Protein 2F5T (pdb70)

Radius of gyration: 17.33 Å; Cα contacts (8 Å, |Δi|>4): 573; chains: 1; bounding box: 34×40×54 Å

B-factor: mean 16.22, std 6.47, range [3.81, 46.61]

Foldseek 3Di:
DKDKFQALVVLVVVLLVQLVPADFEKEKEAEPVCCVVCVVSVLVSQQNQHEYEYEYQDDDPCVVVALSHWYWYKHFPHAQKIWMQGLLQKIKIFHNCNPPSRTTMIMMDRDNVVSVVVLVVVLVRVLRIGTDDTDHNDQQWRGFQAQLVVQVVCVVPVVPWKKKKWFWWAQLVVRDIDIFTATFDAWDPPSVVGWIWTFGQGPVGTFTEGEPPDDPTRTYGRIMIMHIPPSVD

Solvent-accessible surface area: 10791 Å² total; per-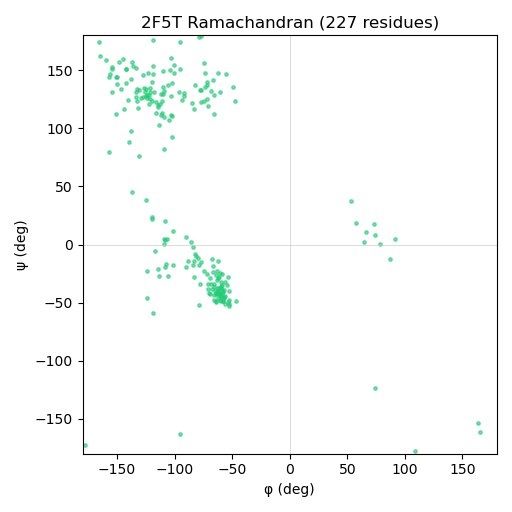residue (Å²): 86,57,64,170,11,171,41,19,111,84,0,6,80,37,0,75,96,1,2,169,56,0,132,30,0,0,0,0,3,3,0,29,90,17,4,118,52,0,35,86,15,0,6,116,2,1,104,90,10,1,0,0,0,0,0,2,15,127,48,25,99,19,84,63,1,172,58,69,0,0,0,4,0,5,66,24,179,61,26,38,52,1,2,1,0,3,10,10,144,28,0,0,9,0,71,68,1,37,141,53,52,152,25,1,46,4,42,22,3,71,91,87,126,36,5,105,66,17,11,42,70,0,18,78,3,15,69,120,20,76,62,72,73,51,36,46,31,50,44,99,38,0,51,1,0,0,0,2,2,0,0,18,3,0,99,65,49,41,189,116,97,79,0,80,2,69,2,40,3,81,26,49,172,53,46,170,133,58,106,15,88,21,89,0,56,12,76,38,29,44,67,216,129,32,36,15,2,0,38,0,77,18,175,123,34,90,22,94,0,0,6,28,82,22,126,129,16,69,18,27,0,27,81,3,63,0,2,6,17,58,24,135,140

Nearest PDB structures (foldseek):
  2f5t-assembly1_X-2  TM=1.004E+00  e=1.463E-57  Thermococcus litoralis
  3qph-assembly1_A-2  TM=9.696E-01  e=7.874E-47  Pyrococcus furiosus
  5bpi-assembly1_C  TM=7.866E-01  e=7.061E-08  Pyrococcus furiosus
  5bpd-assembly1_C  TM=7.865E-01  e=8.039E-08  Pyrococcus furiosus
  5bqt-assembly1_B  TM=7.995E-01  e=8.573E-06  Pyrococcus furiosus

Sequence (233 aa):
AIWRSRSFDEAIEMFRESLYSAKNEVVIVVTPSEFFETIREDLIKTLERGVTVSLYIDKIPDLSEFKGKGNFFVRQFYKLNHLIGMTDGKEVVTIQNATFDSIGPPSSFKSTYPEIIFSQYSLIIEIFKESSTLEKEIIGNPKDIRFFAMFHAVDFVKNHLKNRNIYAEITGKNLESGRLETLTGRVVGYTLSLREAVNNIHLETENGVVKVGGMFAVIEDYEESTEIKFIMGGSRS

Secondary structure (DSSP, 8-state):
-EEEES-HHHHHHHHHHHHHT-SSEEEEEE-GGGHHHHHHHHHHHHHTT-EEEEEESS----GGGTTSSEEEEEE-S---SEEEEETTTEEEEETTTTT-SSS--EEEE--HHHHHHHHHHHHHHHHT-EEEEEEES-TT-EEES-HHHHHHHHHHHTTTS-EEEEEEEEETTT--EEEEEEEEEEEEEEGGGTEEEEEEEETTEEEEEE-TT--SSSEEEEEEEEEETTTT-

Structure (mmCIF, N/CA/C/O backbone):
data_2F5T
#
_entry.id   2F5T
#
_cell.length_a   56.857
_cell.length_b   56.857
_cell.length_c   132.482
_cell.angle_alpha   90.00
_cell.angle_beta   90.00
_cell.angle_gamma   120.00
#
_symmetry.space_group_name_H-M   'P 32 2 1'
#
loop_
_entity.id
_entity.type
_entity.pdbx_description
1 polymer 'archaeal transcriptional regulator TrmB'
2 branched alpha-D-glucopyranose-(1-4)-alpha-D-glucopyranose
3 non-polymer IMIDAZOLE
4 water water
#
loop_
_atom_site.group_PDB
_atom_site.id
_atom_site.type_symbol
_atom_site.label_atom_id
_atom_site.label_alt_id
_atom_site.label_comp_id
_atom_site.label_asym_id
_atom_site.label_entity_id
_atom_site.label_seq_id
_atom_site.pdbx_PDB_ins_code
_atom_site.Cartn_x
_atom_site.Cartn_y
_atom_site.Cartn_z
_atom_site.occupancy
_atom_site.B_iso_or_equiv
_atom_site.auth_seq_id
_atom_site.auth_comp_id
_atom_site.auth_asym_id
_atom_site.auth_atom_id
_atom_site.pdbx_PDB_model_num
ATOM 1 N N . ALA A 1 1 ? 21.737 47.689 42.643 1.00 29.13 110 ALA X N 1
ATOM 2 C CA . ALA A 1 1 ? 21.757 48.045 44.102 1.00 27.93 110 ALA X CA 1
ATOM 3 C C . ALA A 1 1 ? 22.683 47.157 44.929 1.00 26.89 110 ALA X C 1
ATOM 4 O O . ALA A 1 1 ? 23.010 46.037 44.478 1.00 24.36 110 ALA X O 1
ATOM 6 N N . ILE A 1 2 ? 23.103 47.678 46.100 1.00 26.40 111 ILE X N 1
ATOM 7 C CA . ILE A 1 2 ? 23.649 46.884 47.242 1.00 25.59 111 ILE X CA 1
ATOM 8 C C . ILE A 1 2 ? 22.808 47.056 48.515 1.00 24.39 111 ILE X C 1
ATOM 9 O O . ILE A 1 2 ? 22.599 48.197 48.995 1.00 25.65 111 ILE X O 1
ATOM 14 N N . TRP A 1 3 ? 22.332 45.934 49.047 1.00 21.06 112 TRP X N 1
ATOM 15 C CA . TRP A 1 3 ? 21.611 45.867 50.323 1.00 20.76 112 TRP X CA 1
ATOM 16 C C . TRP A 1 3 ? 22.567 45.248 51.348 1.00 20.77 112 TRP X C 1
ATOM 17 O O . TRP A 1 3 ? 23.269 44.287 51.045 1.00 20.05 112 TRP X O 1
ATOM 28 N N . ARG A 1 4 ? 22.606 45.793 52.548 1.00 21.07 113 ARG X N 1
ATOM 29 C CA . ARG A 1 4 ? 23.535 45.366 53.568 1.00 21.94 113 ARG X CA 1
ATOM 30 C C . ARG A 1 4 ? 22.797 45.050 54.842 1.00 21.83 113 ARG X C 1
ATOM 31 O O . ARG A 1 4 ? 21.811 45.736 55.179 1.00 22.23 113 ARG X O 1
ATOM 39 N N . SER A 1 5 ? 23.285 44.066 55.586 1.00 21.87 114 SER X N 1
ATOM 40 C CA . SER A 1 5 ? 22.765 43.792 56.925 1.00 22.72 114 SER X CA 1
ATOM 41 C C . SER A 1 5 ? 23.848 43.310 57.909 1.00 22.75 114 SER X C 1
ATOM 42 O O . SER A 1 5 ? 24.926 42.864 57.464 1.00 21.98 114 SER X O 1
ATOM 45 N N . ARG A 1 6 ? 23.575 43.433 59.217 1.00 23.56 115 ARG X N 1
ATOM 46 C CA . ARG A 1 6 ? 24.354 42.779 60.288 1.00 23.94 115 ARG X CA 1
ATOM 47 C C . ARG A 1 6 ? 23.486 41.831 61.121 1.00 23.87 115 ARG X C 1
ATOM 48 O O . ARG A 1 6 ? 23.804 41.564 62.292 1.00 25.56 115 ARG X O 1
ATOM 56 N N . SER A 1 7 ? 22.386 41.342 60.549 1.00 22.72 116 SER X N 1
ATOM 57 C CA . SER A 1 7 ? 21.528 40.360 61.210 1.00 22.89 116 SER X CA 1
ATOM 58 C C . SER A 1 7 ? 21.553 39.106 60.417 1.00 22.28 116 SER X C 1
ATOM 59 O O . SER A 1 7 ? 21.200 39.149 59.232 1.00 21.69 116 SER X O 1
ATOM 62 N N . PHE A 1 8 ? 21.939 37.990 61.026 1.00 22.12 117 PHE X N 1
ATOM 63 C CA . PHE A 1 8 ? 21.948 36.684 60.350 1.00 21.21 117 PHE X CA 1
ATOM 64 C C . PHE A 1 8 ? 20.535 36.360 59.871 1.00 21.37 117 PHE X C 1
ATOM 65 O O . PHE A 1 8 ? 20.350 35.901 58.749 1.00 20.16 117 PHE X O 1
ATOM 73 N N . ASP A 1 9 ? 19.545 36.659 60.720 1.00 21.92 118 ASP X N 1
ATOM 74 C CA . ASP A 1 9 ? 18.137 36.403 60.382 1.00 22.64 118 ASP X CA 1
ATOM 75 C C . ASP A 1 9 ? 17.725 37.159 59.117 1.00 21.21 118 ASP X C 1
ATOM 76 O O . ASP A 1 9 ? 17.153 36.573 58.175 1.00 21.75 118 ASP X O 1
ATOM 81 N N . GLU A 1 10 ? 18.049 38.438 59.076 1.00 19.91 119 GLU X N 1
ATOM 82 C CA . GLU A 1 10 ? 17.713 39.260 57.925 1.00 20.39 119 GLU X CA 1
ATOM 83 C C . GLU A 1 10 ? 18.422 38.736 56.686 1.00 19.28 119 GLU X C 1
ATOM 84 O O . GLU A 1 10 ? 17.829 38.651 55.598 1.00 20.04 119 GLU X O 1
ATOM 90 N N . ALA A 1 11 ? 19.707 38.433 56.833 1.00 18.18 120 ALA X N 1
ATOM 91 C CA . ALA A 1 11 ? 20.442 37.881 55.704 1.00 17.09 120 ALA X CA 1
ATOM 92 C C . ALA A 1 11 ? 19.869 36.571 55.173 1.00 16.57 120 ALA X C 1
ATOM 93 O O . ALA A 1 11 ? 19.811 36.375 53.970 1.00 16.36 120 ALA X O 1
ATOM 95 N N . ILE A 1 12 ? 19.501 35.648 56.062 1.00 17.22 121 ILE X N 1
ATOM 96 C CA . ILE A 1 12 ? 18.940 34.408 55.612 1.00 17.33 121 ILE X CA 1
ATOM 97 C C . ILE A 1 12 ? 17.603 34.677 54.881 1.00 17.23 121 ILE X C 1
ATOM 98 O O . ILE A 1 12 ? 17.303 34.045 53.862 1.00 18.08 121 ILE X O 1
ATOM 103 N N . GLU A 1 13 ? 16.816 35.639 55.374 1.00 17.19 122 GLU X N 1
ATOM 104 C CA . GLU A 1 13 ? 15.590 35.995 54.655 1.00 18.71 122 GLU X CA 1
ATOM 105 C C . GLU A 1 13 ? 15.897 36.541 53.260 1.00 18.04 122 GLU X C 1
ATOM 106 O O . GLU A 1 13 ? 15.174 36.235 52.299 1.00 18.47 122 GLU X O 1
ATOM 112 N N . MET A 1 14 ? 16.943 37.347 53.137 1.00 17.05 123 MET X N 1
ATOM 113 C CA . MET A 1 14 ? 17.319 37.822 51.785 1.00 18.37 123 MET X CA 1
ATOM 114 C C . MET A 1 14 ? 17.780 36.694 50.877 1.00 17.08 123 MET X C 1
ATOM 115 O O . MET A 1 14 ? 17.474 36.659 49.696 1.00 16.83 123 MET X O 1
ATOM 120 N N . PHE A 1 15 ? 18.537 35.778 51.454 1.00 15.99 124 PHE X N 1
ATOM 121 C CA . PHE A 1 15 ? 18.973 34.594 50.725 1.00 15.26 124 PHE X CA 1
ATOM 122 C C . PHE A 1 15 ? 17.754 33.822 50.214 1.00 15.14 124 PHE X C 1
ATOM 123 O O . PHE A 1 15 ? 17.673 33.463 49.032 1.00 15.83 124 PHE X O 1
ATOM 131 N N . ARG A 1 16 ? 16.786 33.581 51.099 1.00 15.65 125 ARG X N 1
ATOM 132 C CA . ARG A 1 16 ? 15.562 32.871 50.698 1.00 16.32 125 ARG X CA 1
ATOM 133 C C . ARG A 1 16 ? 14.774 33.606 49.612 1.00 17.33 125 ARG X C 1
ATOM 134 O O . ARG A 1 16 ? 14.296 32.982 48.635 1.00 17.57 125 ARG X O 1
ATOM 142 N N . GLU A 1 17 ? 14.691 34.928 49.766 1.00 17.68 126 GLU X N 1
ATOM 143 C CA . GLU A 1 17 ? 13.950 35.760 48.791 1.00 18.88 126 GLU X CA 1
ATOM 144 C C . GLU A 1 17 ? 14.636 35.721 47.433 1.00 18.06 126 GLU X C 1
ATOM 145 O O . GLU A 1 17 ? 13.966 35.640 46.395 1.00 18.14 126 GLU X O 1
ATOM 151 N N . SER A 1 18 ? 15.966 35.680 47.444 1.00 17.50 127 SER X N 1
ATOM 152 C CA . SER A 1 18 ? 16.712 35.559 46.189 1.00 17.88 127 SER X CA 1
ATOM 153 C C . SER A 1 18 ? 16.451 34.203 45.493 1.00 17.52 127 SER X C 1
ATOM 154 O O . SER A 1 18 ? 16.138 34.164 44.287 1.00 18.08 127 SER X O 1
ATOM 157 N N . LEU A 1 19 ? 16.539 33.098 46.244 1.00 16.12 128 LEU X N 1
ATOM 158 C CA . LEU A 1 19 ? 16.288 31.773 45.693 1.00 16.56 128 LEU X CA 1
ATOM 159 C C . LEU A 1 19 ? 14.862 31.702 45.123 1.00 16.80 128 LEU X C 1
ATOM 160 O O . LEU A 1 19 ? 14.634 31.103 44.070 1.00 17.66 128 LEU X O 1
ATOM 165 N N . TYR A 1 20 ? 13.904 32.319 45.814 1.00 17.52 129 TYR X N 1
ATOM 166 C CA . TYR A 1 20 ? 12.517 32.269 45.397 1.00 17.01 129 TYR X CA 1
ATOM 167 C C . TYR A 1 20 ? 12.279 32.897 44.004 1.00 17.69 129 TYR X C 1
ATOM 168 O O . TYR A 1 20 ? 11.366 32.474 43.274 1.00 19.19 129 TYR X O 1
ATOM 177 N N . SER A 1 21 ? 13.115 33.860 43.635 1.00 17.23 130 SER X N 1
ATOM 178 C CA . SER A 1 21 ? 13.016 34.515 42.352 1.00 17.36 130 SER X CA 1
ATOM 179 C C . SER A 1 21 ? 13.661 33.714 41.197 1.00 16.02 130 SER X C 1
ATOM 180 O O . SER A 1 21 ? 13.566 34.129 40.030 1.00 17.12 130 SER X O 1
ATOM 183 N N . ALA A 1 22 ? 14.404 32.638 41.515 1.00 13.93 131 ALA X N 1
ATOM 184 C CA . ALA A 1 22 ? 15.194 31.954 40.486 1.00 13.27 131 ALA X CA 1
ATOM 185 C C . ALA A 1 22 ? 14.299 31.279 39.450 1.00 12.94 131 ALA X C 1
ATOM 186 O O . ALA A 1 22 ? 13.259 30.678 39.793 1.00 13.97 131 ALA X O 1
ATOM 188 N N . LYS A 1 23 ? 14.735 31.349 38.200 1.00 13.15 132 LYS X N 1
ATOM 189 C CA . LYS A 1 23 ? 14.048 30.678 37.073 1.00 14.22 132 LYS X CA 1
ATOM 190 C C . LYS A 1 23 ? 14.870 29.556 36.454 1.00 13.90 132 LYS X C 1
ATOM 191 O O . LYS A 1 23 ? 14.284 28.650 35.868 1.00 13.98 132 LYS X O 1
ATOM 197 N N . ASN A 1 24 ? 16.209 29.633 36.545 1.00 11.84 133 ASN X N 1
ATOM 198 C CA . ASN A 1 24 ? 17.080 28.652 35.863 1.00 11.45 133 ASN X CA 1
ATOM 199 C C . ASN A 1 24 ? 17.944 27.876 36.836 1.00 10.81 133 ASN X C 1
ATOM 200 O O . ASN A 1 24 ? 17.811 26.653 36.917 1.00 11.16 133 ASN X O 1
ATOM 205 N N . GLU A 1 25 ? 18.783 28.585 37.609 1.00 9.64 134 GLU X N 1
ATOM 206 C CA . GLU A 1 25 ? 19.687 27.857 38.489 1.00 8.90 134 GLU X CA 1
ATOM 207 C C . GLU A 1 25 ? 20.082 28.755 39.648 1.00 9.45 134 GLU X C 1
ATOM 208 O O . GLU A 1 25 ? 20.212 29.964 39.486 1.00 10.49 134 GLU X O 1
ATOM 214 N N . VAL A 1 26 ? 20.288 28.129 40.787 1.00 8.99 135 VAL X N 1
ATOM 215 C CA A VAL A 1 26 ? 20.902 28.805 41.921 0.50 9.12 135 VAL X CA 1
ATOM 216 C CA B VAL A 1 26 ? 20.889 28.792 41.930 0.50 9.18 135 VAL X CA 1
ATOM 217 C C . VAL A 1 26 ? 22.162 28.034 42.275 1.00 9.26 135 VAL X C 1
ATOM 218 O O . VAL A 1 26 ? 22.130 26.802 42.345 1.00 10.46 135 VAL X O 1
ATOM 225 N N . ILE A 1 27 ? 23.245 28.774 42.501 1.00 8.57 136 ILE X N 1
ATOM 226 C CA . ILE A 1 27 ? 24.479 28.170 43.012 1.00 9.03 136 ILE X CA 1
ATOM 227 C C . ILE A 1 27 ? 24.510 28.553 44.472 1.00 10.15 136 ILE X C 1
ATOM 228 O O . ILE A 1 27 ? 24.362 29.747 44.816 1.00 9.92 136 ILE X O 1
ATOM 233 N N . VAL A 1 28 ? 24.688 27.553 45.338 1.00 10.34 137 VAL X N 1
ATOM 234 C CA . VAL A 1 28 ? 24.723 27.816 46.788 1.00 10.49 137 VAL X CA 1
ATOM 235 C C . VAL A 1 28 ? 26.043 27.235 47.287 1.00 10.23 137 VAL X C 1
ATOM 236 O O . VAL A 1 28 ? 26.313 26.055 47.040 1.00 11.20 137 VAL X O 1
ATOM 240 N N . VAL A 1 29 ? 26.817 28.051 47.994 1.00 10.64 138 VAL X N 1
ATOM 241 C CA . VAL A 1 29 ? 28.021 27.552 48.678 1.00 10.53 138 VAL X CA 1
ATOM 242 C C . VAL A 1 29 ? 27.720 27.735 50.160 1.00 11.54 138 VAL X C 1
ATOM 243 O O . VAL A 1 29 ? 27.449 28.868 50.606 1.00 11.16 138 VAL X O 1
ATOM 247 N N . THR A 1 30 ? 27.725 26.642 50.923 1.00 12.89 139 THR X N 1
ATOM 248 C CA . THR A 1 30 ? 27.359 26.766 52.332 1.00 13.78 139 THR X CA 1
ATOM 249 C C . THR A 1 30 ? 28.267 25.941 53.235 1.00 12.96 139 THR X C 1
ATOM 250 O O . THR A 1 30 ? 28.673 24.824 52.873 1.00 15.31 139 THR X O 1
ATOM 254 N N . PRO A 1 31 ? 28.598 26.475 54.414 1.00 12.77 140 PRO X N 1
ATOM 255 C CA . PRO A 1 31 ? 29.146 25.560 55.436 1.00 12.56 140 PRO X CA 1
ATOM 256 C C . PRO A 1 31 ? 28.091 24.542 55.771 1.00 12.42 140 PRO X C 1
ATOM 257 O O . PRO A 1 31 ? 26.905 24.870 55.829 1.00 13.28 140 PRO X O 1
ATOM 261 N N . SER A 1 32 ? 28.519 23.341 56.102 1.00 12.66 141 SER X N 1
ATOM 262 C CA . SER A 1 32 ? 27.554 22.299 56.436 1.00 12.54 141 SER X CA 1
ATOM 263 C C . SER A 1 32 ? 26.725 22.619 57.683 1.00 12.42 141 SER X C 1
ATOM 264 O O . SER A 1 32 ? 25.591 22.108 57.820 1.00 13.80 141 SER X O 1
ATOM 267 N N . GLU A 1 33 ? 27.247 23.495 58.548 1.00 12.80 142 GLU X N 1
ATOM 268 C CA . GLU A 1 33 ? 26.532 23.987 59.731 1.00 12.79 142 GLU X CA 1
ATOM 269 C C . GLU A 1 33 ? 25.175 24.554 59.385 1.00 13.85 142 GLU X C 1
ATOM 270 O O . GLU A 1 33 ? 24.297 24.616 60.239 1.00 15.91 142 GLU X O 1
ATOM 276 N N . PHE A 1 34 ? 25.059 25.046 58.165 1.00 13.87 143 PHE X N 1
ATOM 277 C CA . PHE A 1 34 ? 23.839 25.766 57.786 1.00 14.70 143 PHE X CA 1
ATOM 278 C C . PHE A 1 34 ? 22.948 25.045 56.819 1.00 14.06 143 PHE X C 1
ATOM 279 O O . PHE A 1 34 ? 21.898 25.606 56.412 1.00 14.62 143 PHE X O 1
ATOM 287 N N . PHE A 1 35 ? 23.307 23.803 56.486 1.00 13.73 144 PHE X N 1
ATOM 288 C CA . PHE A 1 35 ? 22.467 23.061 55.575 1.00 14.16 144 PHE X CA 1
ATOM 289 C C . PHE A 1 35 ? 21.023 22.927 56.101 1.00 14.12 144 PHE X C 1
ATOM 290 O O . PHE A 1 35 ? 20.050 23.141 55.339 1.00 14.83 144 PHE X O 1
ATOM 298 N N . GLU A 1 36 ? 20.846 22.519 57.367 1.00 15.57 145 GLU X N 1
ATOM 299 C CA . GLU A 1 36 ? 19.472 22.359 57.864 1.00 16.35 145 GLU X CA 1
ATOM 300 C C . GLU A 1 36 ? 18.651 23.657 57.816 1.00 16.26 145 GLU X C 1
ATOM 301 O O . GLU A 1 36 ? 17.414 23.627 57.615 1.00 18.18 145 GLU X O 1
ATOM 307 N N . THR A 1 37 ? 19.305 24.800 57.990 1.00 16.73 146 THR X N 1
ATOM 308 C CA . THR A 1 37 ? 18.652 26.102 57.863 1.00 16.81 146 THR X CA 1
ATOM 309 C C . THR A 1 37 ? 18.050 26.319 56.478 1.00 16.79 146 THR X C 1
ATOM 310 O O . THR A 1 37 ? 16.954 26.887 56.350 1.00 17.74 146 THR X O 1
ATOM 314 N N . ILE A 1 38 ? 18.738 25.835 55.451 1.00 14.80 147 ILE X N 1
ATOM 315 C CA . ILE A 1 38 ? 18.294 26.098 54.081 1.00 15.81 147 ILE X CA 1
ATOM 316 C C . ILE A 1 38 ? 17.723 24.904 53.333 1.00 15.23 147 ILE X C 1
ATOM 317 O O . ILE A 1 38 ? 17.274 25.070 52.185 1.00 15.45 147 ILE X O 1
ATOM 322 N N . ARG A 1 39 ? 17.676 23.742 53.989 1.00 15.58 148 ARG X N 1
ATOM 323 C CA . ARG A 1 39 ? 17.279 22.515 53.342 1.00 16.75 148 ARG X CA 1
ATOM 324 C C . ARG A 1 39 ? 15.922 22.646 52.622 1.00 16.77 148 ARG X C 1
ATOM 325 O O . ARG A 1 39 ? 15.802 22.337 51.435 1.00 16.32 148 ARG X O 1
ATOM 333 N N . GLU A 1 40 ? 14.912 23.144 53.324 1.00 16.70 149 GLU X N 1
ATOM 334 C CA . GLU A 1 40 ? 13.595 23.229 52.704 1.00 18.35 149 GLU X CA 1
ATOM 335 C C . GLU A 1 40 ? 13.531 24.268 51.596 1.00 17.77 149 GLU X C 1
ATOM 336 O O . GLU A 1 40 ? 12.734 24.113 50.658 1.00 19.53 149 GLU X O 1
ATOM 342 N N . ASP A 1 41 ? 14.355 25.320 51.688 1.00 17.60 150 ASP X N 1
ATOM 343 C CA . ASP A 1 41 ? 14.420 26.291 50.598 1.00 16.98 150 ASP X CA 1
ATOM 344 C C . ASP A 1 41 ? 15.090 25.781 49.336 1.00 16.77 150 ASP X C 1
ATOM 345 O O . ASP A 1 41 ? 14.596 26.036 48.234 1.00 16.75 150 ASP X O 1
ATOM 350 N N . LEU A 1 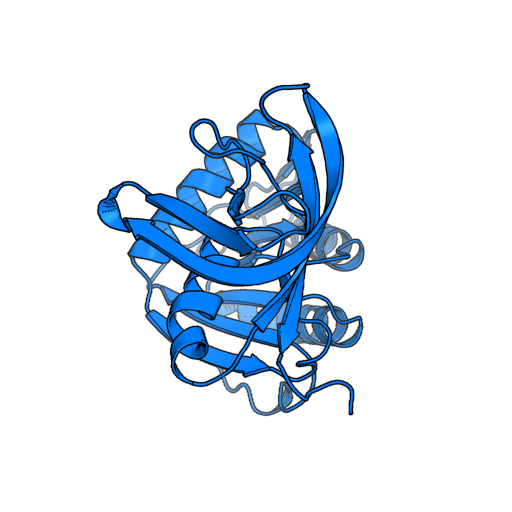42 ? 16.085 24.919 49.472 1.00 15.58 151 LEU X N 1
ATOM 351 C CA . LEU A 1 42 ? 16.456 23.998 48.417 1.00 14.57 151 LEU X CA 1
ATOM 352 C C . LEU A 1 42 ? 15.433 23.132 47.800 1.00 13.89 151 LEU X C 1
ATOM 353 O O . LEU A 1 42 ? 15.332 23.045 46.560 1.00 15.23 151 LEU X O 1
ATOM 358 N N . ILE A 1 43 ? 14.724 22.426 48.654 1.00 14.71 152 ILE X N 1
ATOM 359 C CA . ILE A 1 43 ? 13.675 21.566 48.156 1.00 15.66 152 ILE X CA 1
ATOM 360 C C . ILE A 1 43 ? 12.646 22.345 47.333 1.00 15.63 152 ILE X C 1
ATOM 361 O O . ILE A 1 43 ? 12.270 21.887 46.249 1.00 16.41 152 ILE X O 1
ATOM 366 N N . LYS A 1 44 ? 12.213 23.503 47.840 1.00 15.59 153 LYS X N 1
ATOM 367 C CA . LYS A 1 44 ? 11.169 24.279 47.162 1.00 17.08 153 LYS X CA 1
ATOM 368 C C . LYS A 1 44 ? 11.660 24.851 45.846 1.00 15.73 153 LYS X C 1
ATOM 369 O O . LYS A 1 44 ? 10.906 24.898 44.856 1.00 16.19 153 LYS X O 1
ATOM 375 N N . THR A 1 45 ? 12.940 25.202 45.801 1.00 15.17 154 THR X N 1
ATOM 376 C CA . THR A 1 45 ? 13.546 25.658 44.561 1.00 14.06 154 THR X CA 1
ATOM 377 C C . THR A 1 45 ? 13.553 24.545 43.497 1.00 13.31 154 THR X C 1
ATOM 378 O O . THR A 1 45 ? 13.136 24.747 42.343 1.00 13.65 154 THR X O 1
ATOM 382 N N . LEU A 1 46 ? 14.018 23.364 43.889 1.00 13.24 155 LEU X N 1
ATOM 383 C CA . LEU A 1 46 ? 14.023 22.198 42.984 1.00 12.56 155 LEU X CA 1
ATOM 384 C C . LEU A 1 46 ? 12.626 21.884 42.466 1.00 13.66 155 LEU X C 1
ATOM 385 O O . LEU A 1 46 ? 12.467 21.491 41.296 1.00 14.10 155 LEU X O 1
ATOM 390 N N . GLU A 1 47 ? 11.640 22.024 43.351 1.00 14.27 156 GLU X N 1
ATOM 391 C CA . GLU A 1 47 ? 10.254 21.664 42.962 1.00 16.04 156 GLU X CA 1
ATOM 392 C C . GLU A 1 47 ? 9.660 22.598 41.879 1.00 16.46 156 GLU X C 1
ATOM 393 O O . GLU A 1 47 ? 8.682 22.234 41.197 1.00 17.35 156 GLU X O 1
ATOM 399 N N . ARG A 1 48 ? 10.240 23.790 41.697 1.00 15.15 157 ARG X N 1
ATOM 400 C CA . ARG A 1 48 ? 9.834 24.674 40.595 1.00 14.85 157 ARG X CA 1
ATOM 401 C C . ARG A 1 48 ? 10.543 24.310 39.276 1.00 14.46 157 ARG X C 1
ATOM 402 O O . ARG A 1 48 ? 10.296 24.958 38.257 1.00 16.79 157 ARG X O 1
ATOM 410 N N . GLY A 1 49 ? 11.439 23.315 39.300 1.00 13.47 158 GLY X N 1
ATOM 411 C CA . GLY A 1 49 ? 12.179 22.949 38.074 1.00 12.37 158 GLY X CA 1
ATOM 412 C C . GLY A 1 49 ? 13.515 23.691 37.913 1.00 12.31 158 GLY X C 1
ATOM 413 O O . GLY A 1 49 ? 14.209 23.528 36.893 1.00 12.38 158 GLY X O 1
ATOM 414 N N . VAL A 1 50 ? 13.876 24.484 38.924 1.00 12.01 159 VAL X N 1
ATOM 415 C CA . VAL A 1 50 ? 15.140 25.232 38.928 1.00 11.33 159 VAL X CA 1
ATOM 416 C C . VAL A 1 50 ? 16.263 24.316 39.395 1.00 10.98 159 VAL X C 1
ATOM 417 O O . VAL A 1 50 ? 16.094 23.498 40.335 1.00 12.07 159 VAL X O 1
ATOM 421 N N . THR A 1 51 ? 17.401 24.405 38.710 1.00 10.34 160 THR X N 1
ATOM 422 C CA . THR A 1 51 ? 18.562 23.609 39.155 1.00 10.26 160 THR X CA 1
ATOM 423 C C . THR A 1 51 ? 19.158 24.167 40.437 1.00 8.95 160 THR X C 1
ATOM 424 O O . THR A 1 51 ? 19.306 25.401 40.550 1.00 10.36 160 THR X O 1
ATOM 428 N N . VAL A 1 52 ? 19.502 23.282 41.374 1.00 9.69 161 VAL X N 1
ATOM 429 C CA . VAL A 1 52 ? 20.282 23.721 42.521 1.00 9.44 161 VAL X CA 1
ATOM 430 C C . VAL A 1 52 ? 21.662 23.094 42.383 1.00 9.91 161 VAL X C 1
ATOM 431 O O . VAL A 1 52 ? 21.768 21.851 42.344 1.00 10.56 161 VAL X O 1
ATOM 435 N N . SER A 1 53 ? 22.703 23.950 42.382 1.00 9.35 162 SER X N 1
ATOM 436 C CA . SER A 1 53 ? 24.091 23.508 42.337 1.00 9.17 162 SER X CA 1
ATOM 437 C C . SER A 1 53 ? 24.710 23.888 43.670 1.00 8.55 162 SER X C 1
ATOM 438 O O . SER A 1 53 ? 25.037 25.063 43.891 1.00 9.16 162 SER X O 1
ATOM 441 N N . LEU A 1 54 ? 24.858 22.876 44.541 1.00 9.18 163 LEU X N 1
ATOM 442 C CA . LEU A 1 54 ? 25.293 23.092 45.917 1.00 10.02 163 LEU X CA 1
ATOM 443 C C . LEU A 1 54 ? 26.775 22.729 46.076 1.00 8.60 163 LEU X C 1
ATOM 444 O O . LEU A 1 54 ? 27.213 21.674 45.587 1.00 9.62 163 LEU X O 1
ATOM 449 N N . TYR A 1 55 ? 27.468 23.573 46.835 1.00 8.61 164 TYR X N 1
ATOM 450 C CA . TYR A 1 55 ? 28.835 23.285 47.300 1.00 9.22 164 TYR X CA 1
ATOM 451 C C . TYR A 1 55 ? 28.803 23.241 48.816 1.00 8.96 164 TYR X C 1
ATOM 452 O O . TYR A 1 55 ? 28.232 24.138 49.446 1.00 10.03 164 TYR X O 1
ATOM 461 N N . ILE A 1 56 ? 29.388 22.190 49.398 1.00 8.88 165 ILE X N 1
ATOM 462 C CA . ILE A 1 56 ? 29.284 21.996 50.844 1.00 8.91 165 ILE X CA 1
ATOM 463 C C . ILE A 1 56 ? 30.503 21.176 51.330 1.00 9.14 165 ILE X C 1
ATOM 464 O O . ILE A 1 56 ? 31.043 20.394 50.559 1.00 9.65 165 ILE X O 1
ATOM 469 N N . ASP A 1 57 ? 30.923 21.393 52.599 1.00 9.85 166 ASP X N 1
ATOM 470 C CA . ASP A 1 57 ? 32.136 20.725 53.061 1.00 9.60 166 ASP X CA 1
ATOM 471 C C . ASP A 1 57 ? 31.934 19.246 53.451 1.00 11.45 166 ASP X C 1
ATOM 472 O O . ASP A 1 57 ? 32.925 18.516 53.554 1.00 12.28 166 ASP X O 1
ATOM 477 N N . LYS A 1 58 ? 30.680 18.840 53.684 1.00 10.91 167 LYS X N 1
ATOM 478 C CA . LYS A 1 58 ? 30.355 17.468 54.042 1.00 12.05 167 LYS X CA 1
ATOM 479 C C . LYS A 1 58 ? 28.995 17.189 53.433 1.00 12.92 167 LYS X C 1
ATOM 480 O O . LYS A 1 58 ? 28.076 18.019 53.567 1.00 13.71 167 LYS X O 1
ATOM 486 N N . ILE A 1 59 ? 28.845 16.037 52.770 1.00 14.16 168 ILE X N 1
ATOM 487 C CA . ILE A 1 59 ? 27.565 15.735 52.113 1.00 16.43 168 ILE X CA 1
ATOM 488 C C . ILE A 1 59 ? 26.543 15.288 53.159 1.00 17.25 168 ILE X C 1
ATOM 489 O O . ILE A 1 59 ? 26.814 14.346 53.909 1.00 18.75 168 ILE X O 1
ATOM 494 N N . PRO A 1 60 ? 25.396 15.981 53.240 1.00 18.30 169 PRO X N 1
ATOM 495 C CA . PRO A 1 60 ? 24.372 15.623 54.228 1.00 18.98 169 PRO X CA 1
ATOM 496 C C . PRO A 1 60 ? 23.585 14.381 53.798 1.00 20.37 169 PRO X C 1
ATOM 497 O O . PRO A 1 60 ? 23.845 13.822 52.716 1.00 19.86 169 PRO X O 1
ATOM 501 N N . ASP A 1 61 ? 22.643 13.987 54.667 1.00 20.92 170 ASP X N 1
ATOM 502 C CA . ASP A 1 61 ? 21.583 13.036 54.307 1.00 22.12 170 ASP X CA 1
ATOM 503 C C . ASP A 1 61 ? 20.724 13.732 53.255 1.00 21.19 170 ASP X C 1
ATOM 504 O O . ASP A 1 61 ? 20.045 14.725 53.575 1.00 22.83 170 ASP X O 1
ATOM 509 N N . LEU A 1 62 ? 20.773 13.210 52.018 1.00 20.81 171 LEU X N 1
ATOM 510 C CA . LEU A 1 62 ? 19.993 13.762 50.909 1.00 20.84 171 LEU X CA 1
ATOM 511 C C . LEU A 1 62 ? 18.811 12.879 50.453 1.00 22.06 171 LEU X C 1
ATOM 512 O O . LEU A 1 62 ? 18.333 13.031 49.318 1.00 21.91 171 LEU X O 1
ATOM 517 N N . SER A 1 63 ? 18.362 11.972 51.334 1.00 21.91 172 SER X N 1
ATOM 518 C CA . SER A 1 63 ? 17.192 11.101 51.111 1.00 23.96 172 SER X CA 1
ATOM 519 C C . SER A 1 63 ? 16.017 11.877 50.579 1.00 23.21 172 SER X C 1
ATOM 520 O O . SER A 1 63 ? 15.388 11.469 49.595 1.00 25.40 172 SER X O 1
ATOM 523 N N . GLU A 1 64 ? 15.723 12.997 51.240 1.00 24.02 173 GLU X N 1
ATOM 524 C CA . GLU A 1 64 ? 14.551 13.821 50.967 1.00 24.11 173 GLU X CA 1
ATOM 525 C C . GLU A 1 64 ? 14.554 14.366 49.542 1.00 23.43 173 GLU X C 1
ATOM 526 O O . GLU A 1 64 ? 13.474 14.667 48.977 1.00 25.09 173 GLU X O 1
ATOM 532 N N . PHE A 1 65 ? 15.748 14.468 48.950 1.00 22.02 174 PHE X N 1
ATOM 533 C CA . PHE A 1 65 ? 15.901 15.049 47.597 1.00 20.55 174 PHE X CA 1
ATOM 534 C C . PHE A 1 65 ? 15.562 14.132 46.409 1.00 21.30 174 PHE X C 1
ATOM 535 O O . PHE A 1 65 ? 15.448 14.598 45.274 1.00 21.37 174 PHE X O 1
ATOM 543 N N . LYS A 1 66 ? 15.394 12.836 46.688 1.00 23.07 175 LYS X N 1
ATOM 544 C CA . LYS A 1 66 ? 15.077 11.823 45.696 1.00 26.39 175 LYS X CA 1
ATOM 545 C C . LYS A 1 66 ? 13.930 12.288 44.786 1.00 26.29 175 LYS X C 1
ATOM 546 O O . LYS A 1 66 ? 12.867 12.675 45.273 1.00 26.66 175 LYS X O 1
ATOM 552 N N . GLY A 1 67 ? 14.176 12.314 43.473 1.00 26.39 176 GLY X N 1
ATOM 553 C CA . GLY A 1 67 ? 13.171 12.780 42.508 1.00 26.19 176 GLY X CA 1
ATOM 554 C C . GLY A 1 67 ? 12.652 14.216 42.481 1.00 25.17 176 GLY X C 1
ATOM 555 O O . GLY A 1 67 ? 11.789 14.529 41.650 1.00 27.05 176 GLY X O 1
ATOM 556 N N . LYS A 1 68 ? 13.183 15.092 43.350 1.00 22.23 177 LYS X N 1
ATOM 557 C CA . LYS A 1 68 ? 12.636 16.445 43.578 1.00 20.40 177 LYS X CA 1
ATOM 558 C C . LYS A 1 68 ? 12.937 17.441 42.446 1.00 19.36 177 LYS X C 1
ATOM 559 O O . LYS A 1 68 ? 12.243 18.439 42.285 1.00 20.86 177 LYS X O 1
ATOM 565 N N . GLY A 1 69 ? 13.989 17.164 41.679 1.00 16.80 178 GLY X N 1
ATOM 566 C CA . GLY A 1 69 ? 14.356 18.062 40.576 1.00 14.53 178 GLY X CA 1
ATOM 567 C C . GLY A 1 69 ? 15.771 17.758 40.131 1.00 13.96 178 GLY X C 1
ATOM 568 O O . GLY A 1 69 ? 16.286 16.623 40.302 1.00 15.66 178 GLY X O 1
ATOM 569 N N . ASN A 1 70 ? 16.414 18.782 39.563 1.00 12.45 179 ASN X N 1
ATOM 570 C CA . ASN A 1 70 ? 17.788 18.635 39.027 1.00 11.65 179 ASN X CA 1
ATOM 571 C C . ASN A 1 70 ? 18.746 19.252 40.054 1.00 10.88 179 ASN X C 1
ATOM 572 O O . ASN A 1 70 ? 18.773 20.475 40.253 1.00 11.08 179 ASN X O 1
ATOM 577 N N . PHE A 1 71 ? 19.516 18.377 40.703 1.00 10.65 180 PHE X N 1
ATOM 578 C CA . PHE A 1 71 ? 20.300 18.760 41.908 1.00 10.82 180 PHE X CA 1
ATOM 579 C C . PHE A 1 71 ? 21.720 18.220 41.770 1.00 10.99 180 PHE X C 1
ATOM 580 O O . PHE A 1 71 ? 21.900 17.024 41.469 1.00 11.30 180 PHE X O 1
ATOM 588 N N . PHE A 1 72 ? 22.704 19.118 41.919 1.00 9.81 181 PHE X N 1
ATOM 589 C CA . PHE A 1 72 ? 24.116 18.737 41.836 1.00 9.23 181 PHE X CA 1
ATOM 590 C C . PHE A 1 72 ? 24.730 19.123 43.168 1.00 9.81 181 PHE X C 1
ATOM 591 O O . PHE A 1 72 ? 24.499 20.227 43.631 1.00 10.93 181 PHE X O 1
ATOM 599 N N . VAL A 1 73 ? 25.529 18.222 43.736 1.00 10.02 182 VAL X N 1
ATOM 600 C CA . VAL A 1 73 ? 26.249 18.542 44.978 1.00 10.46 182 VAL X CA 1
ATOM 601 C C . VAL A 1 73 ? 27.719 18.248 44.798 1.00 9.88 182 VAL X C 1
ATOM 602 O O . VAL A 1 73 ? 28.106 17.145 44.439 1.00 11.02 182 VAL X O 1
ATOM 606 N N . ARG A 1 74 ? 28.531 19.250 45.102 1.00 10.19 183 ARG X N 1
ATOM 607 C CA . ARG A 1 74 ? 29.974 19.117 45.030 1.00 10.03 183 ARG X CA 1
ATOM 608 C C . ARG A 1 74 ? 30.558 19.366 46.423 1.00 9.74 183 ARG X C 1
ATOM 609 O O . ARG A 1 74 ? 30.102 20.265 47.153 1.00 10.60 183 ARG X O 1
ATOM 617 N N . GLN A 1 75 ? 31.564 18.565 46.773 1.00 9.49 184 GLN X N 1
ATOM 618 C CA . GLN A 1 75 ? 32.216 18.709 48.079 1.00 10.28 184 GLN X CA 1
ATOM 619 C C . GLN A 1 75 ? 33.397 19.640 47.933 1.00 9.58 184 GLN X C 1
ATOM 620 O O . GLN A 1 75 ? 34.239 19.495 47.029 1.00 11.08 184 GLN X O 1
ATOM 626 N N . PHE A 1 76 ? 33.436 20.621 48.840 1.00 9.63 185 PHE X N 1
ATOM 627 C CA . PHE A 1 76 ? 34.510 21.600 48.902 1.00 10.98 185 PHE X CA 1
ATOM 628 C C . PHE A 1 76 ? 34.746 21.902 50.395 1.00 10.68 185 PHE X C 1
ATOM 629 O O . PHE A 1 76 ? 33.842 22.425 51.080 1.00 11.94 185 PHE X O 1
ATOM 637 N N . TYR A 1 77 ? 35.947 21.567 50.885 1.00 12.09 186 TYR X N 1
ATOM 638 C CA . TYR A 1 77 ? 36.303 21.825 52.297 1.00 12.08 186 TYR X CA 1
ATOM 639 C C . TYR A 1 77 ? 37.355 22.967 52.232 1.00 11.59 186 TYR X C 1
ATOM 640 O O . TYR A 1 77 ? 38.465 22.705 51.747 1.00 11.50 186 TYR X O 1
ATOM 649 N N . LYS A 1 78 ? 37.050 24.192 52.656 1.00 10.33 187 LYS X N 1
ATOM 650 C CA . LYS A 1 78 ? 35.761 24.616 53.221 1.00 10.10 187 LYS X CA 1
ATOM 651 C C . LYS A 1 78 ? 35.680 26.119 53.004 1.00 9.92 187 LYS X C 1
ATOM 652 O O . LYS A 1 78 ? 36.704 26.813 53.112 1.00 11.88 187 LYS X O 1
ATOM 658 N N . LEU A 1 79 ? 34.470 26.614 52.727 1.00 9.67 188 LEU X N 1
ATOM 659 C CA . LEU A 1 79 ? 34.220 28.062 52.683 1.00 9.41 188 LEU X CA 1
ATOM 660 C C . LEU A 1 79 ? 33.372 28.421 53.889 1.00 10.53 188 LEU X C 1
ATOM 661 O O . LEU A 1 79 ? 32.379 27.733 54.166 1.00 11.73 188 LEU X O 1
ATOM 666 N N . ASN A 1 80 ? 33.764 29.472 54.606 1.00 9.80 189 ASN X N 1
ATOM 667 C CA . ASN A 1 80 ? 33.068 29.849 55.832 1.00 10.19 189 ASN X CA 1
ATOM 668 C C . ASN A 1 80 ? 31.930 30.836 55.626 1.00 10.76 189 ASN X C 1
ATOM 669 O O . ASN A 1 80 ? 31.375 31.331 56.608 1.00 12.38 189 ASN X O 1
ATOM 674 N N . HIS A 1 81 ? 31.608 31.132 54.355 1.00 10.08 190 HIS X N 1
ATOM 675 C CA . HIS A 1 81 ? 30.557 32.092 53.991 1.00 10.18 190 HIS X CA 1
ATOM 676 C C . HIS A 1 81 ? 29.391 31.341 53.388 1.00 9.82 190 HIS X C 1
ATOM 677 O O . HIS A 1 81 ? 29.582 30.333 52.718 1.00 11.52 190 HIS X O 1
ATOM 684 N N . LEU A 1 82 ? 28.187 31.885 53.587 1.00 10.24 191 LEU X N 1
ATOM 685 C CA . LEU A 1 82 ? 27.040 31.390 52.816 1.00 11.11 191 LEU X CA 1
ATOM 686 C C . LEU A 1 82 ? 26.934 32.307 51.594 1.00 10.89 191 LEU X C 1
ATOM 687 O O . LEU A 1 82 ? 26.803 33.523 51.733 1.00 12.89 191 LEU X O 1
ATOM 692 N N . ILE A 1 83 ? 26.956 31.713 50.404 1.00 10.45 192 ILE X N 1
ATOM 693 C CA . ILE A 1 83 ? 26.793 32.466 49.148 1.00 11.40 192 ILE X CA 1
ATOM 694 C C . ILE A 1 83 ? 25.654 31.838 48.353 1.00 10.82 192 ILE X C 1
ATOM 695 O O . ILE A 1 83 ? 25.602 30.624 48.178 1.00 11.84 192 ILE X O 1
ATOM 700 N N . GLY A 1 84 ? 24.740 32.671 47.880 1.00 11.07 193 GLY X N 1
ATOM 701 C CA . GLY A 1 84 ? 23.774 32.234 46.880 1.00 10.87 193 GLY X CA 1
ATOM 702 C C . GLY A 1 84 ? 23.859 33.123 45.669 1.00 11.05 193 GLY X C 1
ATOM 703 O O . GLY A 1 84 ? 23.789 34.353 45.808 1.00 14.12 193 GLY X O 1
ATOM 704 N N . MET A 1 85 ? 23.984 32.541 44.482 1.00 9.65 194 MET X N 1
ATOM 705 C CA . MET A 1 85 ? 23.932 33.334 43.248 1.00 9.64 194 MET X CA 1
ATOM 706 C C . MET A 1 85 ? 22.784 32.803 42.389 1.00 9.42 194 MET X C 1
ATOM 707 O O . MET A 1 85 ? 22.714 31.599 42.124 1.00 10.21 194 MET X O 1
ATOM 712 N N . THR A 1 86 ? 21.863 33.699 42.008 1.00 10.39 195 THR X N 1
ATOM 713 C CA . THR A 1 86 ? 20.621 33.294 41.379 1.00 9.99 195 THR X CA 1
ATOM 714 C C . THR A 1 86 ? 20.575 33.790 39.953 1.00 10.39 195 THR X C 1
ATOM 715 O O . THR A 1 86 ? 20.645 34.998 39.717 1.00 10.86 195 THR X O 1
ATOM 719 N N . ASP A 1 87 ? 20.495 32.833 39.014 1.00 10.16 196 ASP X N 1
ATOM 720 C CA . ASP A 1 87 ? 20.347 33.145 37.584 1.00 10.91 196 ASP X CA 1
ATOM 721 C C . ASP A 1 87 ? 21.487 34.038 37.030 1.00 10.78 196 ASP X C 1
ATOM 722 O O . ASP A 1 87 ? 21.325 34.621 35.959 1.00 12.86 196 ASP X O 1
ATOM 727 N N . GLY A 1 88 ? 22.619 34.123 37.725 1.00 11.34 197 GLY X N 1
ATOM 728 C CA . GLY A 1 88 ? 23.693 35.044 37.324 1.00 11.43 197 GLY X CA 1
ATOM 729 C C . GLY A 1 88 ? 23.352 36.515 37.441 1.00 12.57 197 GLY X C 1
ATOM 730 O O . GLY A 1 88 ? 24.113 37.354 36.970 1.00 14.19 197 GLY X O 1
ATOM 731 N N . LYS A 1 89 ? 22.223 36.804 38.105 1.00 12.67 198 LYS X N 1
ATOM 732 C CA . LYS A 1 89 ? 21.700 38.167 38.208 1.00 14.09 198 LYS X CA 1
ATOM 733 C C . LYS A 1 89 ? 21.883 38.820 39.556 1.00 13.02 198 LYS X C 1
ATOM 734 O O . LYS A 1 89 ? 21.897 40.074 39.631 1.00 15.68 198 LYS X O 1
ATOM 740 N N . GLU A 1 90 ? 21.957 38.011 40.614 1.00 12.47 199 GLU X N 1
ATOM 741 C CA . GLU A 1 90 ? 22.008 38.554 41.966 1.00 13.78 199 GLU X CA 1
ATOM 742 C C . GLU A 1 90 ? 22.765 37.588 42.847 1.00 12.02 199 GLU X C 1
ATOM 743 O O . GLU A 1 90 ? 22.714 36.373 42.655 1.00 12.64 199 GLU X O 1
ATOM 749 N N . VAL A 1 91 ? 23.518 38.134 43.787 1.00 11.17 200 VAL X N 1
ATOM 750 C CA . VAL A 1 91 ? 24.176 37.355 44.824 1.00 13.25 200 VAL X CA 1
ATOM 751 C C . VAL A 1 91 ? 23.790 37.815 46.199 1.00 11.46 200 VAL X C 1
ATOM 752 O O . VAL A 1 91 ? 23.515 38.999 46.418 1.00 13.06 200 VAL X O 1
ATOM 756 N N . VAL A 1 92 ? 23.751 36.870 47.136 1.00 11.41 201 VAL X N 1
ATOM 757 C CA . VAL A 1 92 ? 23.628 37.183 48.568 1.00 11.95 201 VAL X CA 1
ATOM 758 C C . VAL A 1 92 ? 24.797 36.492 49.225 1.00 12.35 201 VAL X C 1
ATOM 759 O O . VAL A 1 92 ? 25.108 35.322 48.941 1.00 13.89 201 VAL X O 1
ATOM 763 N N . THR A 1 93 ? 25.477 37.228 50.111 1.00 11.44 202 THR X N 1
ATOM 764 C CA . THR A 1 93 ? 26.686 36.678 50.770 1.00 12.42 202 THR X CA 1
ATOM 765 C C . THR A 1 93 ? 26.590 36.973 52.242 1.00 12.06 202 THR X C 1
ATOM 766 O O . THR A 1 93 ? 26.332 38.124 52.602 1.00 13.44 202 THR X O 1
ATOM 770 N N . ILE A 1 94 ? 26.813 35.950 53.082 1.00 11.68 203 ILE X N 1
ATOM 771 C CA . ILE A 1 94 ? 26.923 36.144 54.520 1.00 12.78 203 ILE X CA 1
ATOM 772 C C . ILE A 1 94 ? 28.391 35.848 54.914 1.00 11.64 203 ILE X C 1
ATOM 773 O O . ILE A 1 94 ? 28.834 34.707 54.786 1.00 12.31 203 ILE X O 1
ATOM 778 N N . GLN A 1 95 ? 29.149 36.867 55.322 1.00 11.69 204 GLN X N 1
ATOM 779 C CA . GLN A 1 95 ? 30.609 36.696 55.513 1.00 11.49 204 GLN X CA 1
ATOM 780 C C . GLN A 1 95 ? 30.904 35.975 56.809 1.00 10.71 204 GLN X C 1
ATOM 781 O O . GLN A 1 95 ? 30.409 36.367 57.890 1.00 12.27 204 GLN X O 1
ATOM 787 N N . ASN A 1 96 ? 31.783 34.976 56.741 1.00 11.35 205 ASN X N 1
ATOM 788 C CA . ASN A 1 96 ? 32.275 34.324 57.940 1.00 11.28 205 ASN X CA 1
ATOM 789 C C . ASN A 1 96 ? 31.150 33.817 58.847 1.00 11.16 205 ASN X C 1
ATOM 790 O O . ASN A 1 96 ? 31.232 33.868 60.100 1.00 12.80 205 ASN X O 1
ATOM 795 N N . ALA A 1 97 ? 30.086 33.320 58.210 1.00 11.86 206 ALA X N 1
ATOM 796 C CA . ALA A 1 97 ? 28.895 32.744 58.891 1.00 13.19 206 ALA X CA 1
ATOM 797 C C . ALA A 1 97 ? 29.276 31.623 59.878 1.00 14.08 206 ALA X C 1
ATOM 798 O O . ALA A 1 97 ? 28.651 31.463 60.949 1.00 15.99 206 ALA X O 1
ATOM 800 N N . THR A 1 98 ? 30.300 30.841 59.551 1.00 14.15 207 THR X N 1
ATOM 801 C CA . THR A 1 98 ? 30.726 29.774 60.470 1.00 15.97 207 THR X CA 1
ATOM 802 C C . THR A 1 98 ? 31.060 30.285 61.864 1.00 15.39 207 THR X C 1
ATOM 803 O O . THR A 1 98 ? 30.923 29.533 62.865 1.00 17.47 207 THR X O 1
ATOM 807 N N . PHE A 1 99 ? 31.571 31.529 61.921 1.00 14.53 208 PHE X N 1
ATOM 808 C CA . PHE A 1 99 ? 32.096 32.097 63.152 1.00 14.74 208 PHE X CA 1
ATOM 809 C C . PHE A 1 99 ? 31.149 33.052 63.816 1.00 16.34 208 PHE X C 1
ATOM 810 O O . PHE A 1 99 ? 31.303 33.345 64.997 1.00 17.17 208 PHE X O 1
ATOM 818 N N . ASP A 1 100 ? 30.156 33.548 63.070 1.00 17.40 209 ASP X N 1
ATOM 819 C CA . ASP A 1 100 ? 29.186 34.475 63.621 1.00 19.67 209 ASP X CA 1
ATOM 820 C C . ASP A 1 100 ? 27.868 34.322 62.885 1.00 20.35 209 ASP X C 1
ATOM 821 O O . ASP A 1 100 ? 27.765 34.711 61.711 1.00 20.30 209 ASP X O 1
ATOM 826 N N . SER A 1 101 ? 26.861 33.826 63.600 1.00 22.19 210 SER X N 1
ATOM 827 C CA . SER A 1 101 ? 25.508 33.677 63.035 1.00 24.96 210 SER X CA 1
ATOM 828 C C . SER A 1 101 ? 24.182 34.047 63.785 1.00 26.65 210 SER X C 1
ATOM 829 O O . SER A 1 101 ? 23.292 33.266 63.621 1.00 27.54 210 SER X O 1
ATOM 832 N N . ILE A 1 102 ? 23.809 35.110 64.521 1.00 29.17 211 ILE X N 1
ATOM 833 C CA . ILE A 1 102 ? 24.251 36.443 64.991 1.00 27.96 211 ILE X CA 1
ATOM 834 C C . ILE A 1 102 ? 24.335 37.716 64.181 1.00 25.47 211 ILE X C 1
ATOM 835 O O . ILE A 1 102 ? 23.292 38.157 63.637 1.00 23.71 211 ILE X O 1
ATOM 840 N N . GLY A 1 103 ? 25.509 38.334 64.116 1.00 23.54 212 GLY X N 1
ATOM 841 C CA . GLY A 1 103 ? 25.673 39.648 63.542 1.00 22.21 212 GLY X CA 1
ATOM 842 C C . GLY A 1 103 ? 26.695 39.813 62.410 1.00 20.92 212 GLY X C 1
ATOM 843 O O . GLY A 1 103 ? 27.328 40.882 62.308 1.00 23.84 212 GLY X O 1
ATOM 844 N N . PRO A 1 104 ? 26.811 38.812 61.497 1.00 20.06 213 PRO X N 1
ATOM 845 C CA . PRO A 1 104 ? 27.900 38.951 60.478 1.00 19.45 213 PRO X CA 1
ATOM 846 C C . PRO A 1 104 ? 27.507 40.001 59.430 1.00 18.81 213 PRO X C 1
ATOM 847 O O . PRO A 1 104 ? 26.283 40.241 59.214 1.00 19.81 213 PRO X O 1
ATOM 851 N N . PRO A 1 105 ? 28.495 40.602 58.751 1.00 18.13 214 PRO X N 1
ATOM 852 C CA . PRO A 1 105 ? 28.197 41.437 57.614 1.00 17.62 214 PRO X CA 1
ATOM 853 C C . PRO A 1 105 ? 27.677 40.554 56.503 1.00 16.14 214 PRO X C 1
ATOM 854 O O . PRO A 1 105 ? 28.247 39.492 56.147 1.00 16.37 214 PRO X O 1
ATOM 858 N N . SER A 1 106 ? 26.575 40.999 55.931 1.00 15.62 215 SER X N 1
ATOM 859 C CA A SER A 1 106 ? 25.998 40.337 54.770 0.50 15.29 215 SER X CA 1
ATOM 860 C CA B SER A 1 106 ? 25.982 40.338 54.770 0.50 15.09 215 SER X CA 1
ATOM 861 C C . SER A 1 106 ? 25.621 41.383 53.734 1.00 15.44 215 SER X C 1
ATOM 862 O O . SER A 1 106 ? 25.387 42.545 54.063 1.00 16.16 215 SER X O 1
ATOM 867 N N . PHE A 1 107 ? 25.536 40.965 52.473 1.00 14.42 216 PHE X N 1
ATOM 868 C CA . PHE A 1 107 ? 25.100 41.865 51.416 1.00 13.88 216 PHE X CA 1
ATOM 869 C C . PHE A 1 107 ? 24.352 41.116 50.326 1.00 13.41 216 PHE X C 1
ATOM 870 O O . PHE A 1 107 ? 24.487 39.889 50.165 1.00 14.03 216 PHE X O 1
ATOM 878 N N . LYS A 1 108 ? 23.532 41.861 49.594 1.00 14.52 217 LYS X N 1
ATOM 879 C CA . LYS A 1 108 ? 22.839 41.352 48.417 1.00 15.48 217 LYS X CA 1
ATOM 880 C C . LYS A 1 108 ? 23.024 42.376 47.318 1.00 14.85 217 LYS X C 1
ATOM 881 O O . LYS A 1 108 ? 22.927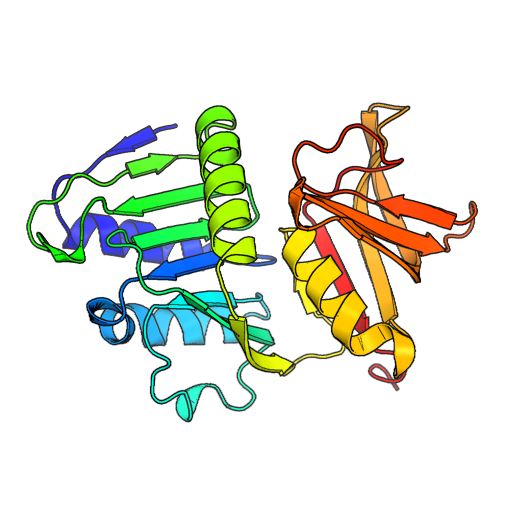 43.588 47.583 1.00 15.73 217 LYS X O 1
ATOM 887 N N . SER A 1 109 ? 23.377 41.930 46.108 1.00 12.95 218 SER X N 1
ATOM 888 C CA . SER A 1 109 ? 23.599 42.878 45.036 1.00 13.71 218 SER X CA 1
ATOM 889 C C . SER A 1 109 ? 23.377 42.301 43.645 1.00 12.80 218 SER X C 1
ATOM 890 O O . SER A 1 109 ? 23.592 41.120 43.425 1.00 12.24 218 SER X O 1
ATOM 893 N N . THR A 1 110 ? 23.013 43.189 42.712 1.00 12.95 219 THR X N 1
ATOM 894 C CA . THR A 1 110 ? 22.978 42.872 41.310 1.00 14.16 219 THR X CA 1
ATOM 895 C C . THR A 1 110 ? 24.109 43.510 40.507 1.00 14.16 219 THR X C 1
ATOM 896 O O . THR A 1 110 ? 24.159 43.360 39.300 1.00 15.97 219 THR X O 1
ATOM 900 N N . TYR A 1 111 ? 25.044 44.196 41.158 1.00 14.60 220 TYR X N 1
ATOM 901 C CA . TYR A 1 111 ? 26.070 44.908 40.421 1.00 16.72 220 TYR X CA 1
ATOM 902 C C . TYR A 1 111 ? 26.971 43.937 39.668 1.00 15.31 220 TYR X C 1
ATOM 903 O O . TYR A 1 111 ? 27.456 42.973 40.267 1.00 14.28 220 TYR X O 1
ATOM 912 N N . PRO A 1 112 ? 27.168 44.158 38.360 1.00 15.29 221 PRO X N 1
ATOM 913 C CA . PRO A 1 112 ? 28.004 43.217 37.580 1.00 16.46 221 PRO X CA 1
ATOM 914 C C . PRO A 1 112 ? 29.421 43.064 38.074 1.00 14.36 221 PRO X C 1
ATOM 915 O O . PRO A 1 112 ? 30.030 42.006 37.827 1.00 16.12 221 PRO X O 1
ATOM 919 N N . GLU A 1 113 ? 29.966 44.063 38.756 1.00 14.69 222 GLU X N 1
ATOM 920 C CA . GLU A 1 113 ? 31.344 43.950 39.257 1.00 14.07 222 GLU X CA 1
ATOM 921 C C . GLU A 1 113 ? 31.384 42.945 40.413 1.00 13.39 222 GLU X C 1
ATOM 922 O O . GLU A 1 113 ? 32.375 42.211 40.579 1.00 13.63 222 GLU X O 1
ATOM 928 N N . ILE A 1 114 ? 30.340 42.976 41.243 1.00 12.40 223 ILE X N 1
ATOM 929 C CA . ILE A 1 114 ? 30.224 41.980 42.319 1.00 12.02 223 ILE X CA 1
ATOM 930 C C . ILE A 1 114 ? 29.938 40.590 41.732 1.00 11.10 223 ILE X C 1
ATOM 931 O O . ILE A 1 114 ? 30.541 39.575 42.160 1.00 12.07 223 ILE X O 1
ATOM 936 N N . ILE A 1 115 ? 29.055 40.511 40.738 1.00 10.94 224 ILE X N 1
ATOM 937 C CA . ILE A 1 115 ? 28.756 39.226 40.132 1.00 11.42 224 ILE X CA 1
ATOM 938 C C . ILE A 1 115 ? 30.021 38.671 39.447 1.00 9.93 224 ILE X C 1
ATOM 939 O O . ILE A 1 115 ? 30.343 37.494 39.589 1.00 11.26 224 ILE X O 1
ATOM 944 N N . PHE A 1 116 ? 30.759 39.521 38.737 1.00 10.33 225 PHE X N 1
ATOM 945 C CA . PHE A 1 116 ? 32.016 39.039 38.111 1.00 10.92 225 PHE X CA 1
ATOM 946 C C . PHE A 1 116 ? 32.960 38.460 39.167 1.00 10.40 225 PHE X C 1
ATOM 947 O O . PHE A 1 116 ? 33.544 37.368 38.996 1.00 10.32 225 PHE X O 1
ATOM 955 N N . SER A 1 117 ? 33.111 39.195 40.267 1.00 10.41 226 SER X N 1
ATOM 956 C CA . SER A 1 117 ? 34.075 38.780 41.292 1.00 10.00 226 SER X CA 1
ATOM 957 C C . SER A 1 117 ? 33.654 37.445 41.904 1.00 10.11 226 SER X C 1
ATOM 958 O O . SER A 1 117 ? 34.504 36.566 42.138 1.00 10.77 226 SER X O 1
ATOM 961 N N . GLN A 1 118 ? 32.347 37.291 42.155 1.00 10.25 227 GLN X N 1
ATOM 962 C CA . GLN A 1 118 ? 31.869 36.048 42.787 1.00 10.77 227 GLN X CA 1
ATOM 963 C C . GLN A 1 118 ? 31.772 34.886 41.822 1.00 9.29 227 GLN X C 1
ATOM 964 O O . GLN A 1 118 ? 31.966 33.737 42.227 1.00 10.95 227 GLN X O 1
ATOM 970 N N . TYR A 1 119 ? 31.416 35.186 40.563 1.00 9.94 228 TYR X N 1
ATOM 971 C CA . TYR A 1 119 ? 31.457 34.147 39.506 1.00 9.43 228 TYR X CA 1
ATOM 972 C C . TYR A 1 119 ? 32.876 33.553 39.430 1.00 8.96 228 TYR X C 1
ATOM 973 O O . TYR A 1 119 ? 33.069 32.302 39.354 1.00 9.40 228 TYR X O 1
ATOM 982 N N . SER A 1 120 ? 33.871 34.449 39.477 1.00 8.89 229 SER X N 1
ATOM 983 C CA . SER A 1 120 ? 35.261 34.014 39.405 1.00 8.30 229 SER X CA 1
ATOM 984 C C . SER A 1 120 ? 35.661 33.172 40.645 1.00 8.58 229 SER X C 1
ATOM 985 O O . SER A 1 120 ? 36.363 32.155 40.537 1.00 9.09 229 SER X O 1
ATOM 988 N N . LEU A 1 121 ? 35.241 33.642 41.825 1.00 9.40 230 LEU X N 1
ATOM 989 C CA . LEU A 1 121 ? 35.453 32.904 43.095 1.00 8.80 230 LEU X CA 1
ATOM 990 C C . LEU A 1 121 ? 34.831 31.499 42.967 1.00 8.17 230 LEU X C 1
ATOM 991 O O . LEU A 1 121 ? 35.481 30.467 43.301 1.00 8.92 230 LEU X O 1
ATOM 996 N N . ILE A 1 122 ? 33.551 31.441 42.531 1.00 9.32 231 ILE X N 1
ATOM 997 C CA . ILE A 1 122 ? 32.888 30.150 42.455 1.00 9.57 231 ILE X CA 1
ATOM 998 C C . ILE A 1 122 ? 33.614 29.214 41.466 1.00 8.99 231 ILE X C 1
ATOM 999 O O . ILE A 1 122 ? 33.698 28.006 41.701 1.00 9.50 231 ILE X O 1
ATOM 1004 N N . ILE A 1 123 ? 34.125 29.760 40.362 1.00 8.87 232 ILE X N 1
ATOM 1005 C CA . ILE A 1 123 ? 34.862 28.907 39.422 1.00 9.01 232 ILE X CA 1
ATOM 1006 C C . ILE A 1 123 ? 36.126 28.318 40.116 1.00 8.30 232 ILE X C 1
ATOM 1007 O O . ILE A 1 123 ? 36.457 27.146 39.879 1.00 9.12 232 ILE X O 1
ATOM 1012 N N . GLU A 1 124 ? 36.841 29.122 40.921 1.00 9.08 233 GLU X N 1
ATOM 1013 C CA . GLU A 1 124 ? 38.010 28.528 41.613 1.00 8.97 233 GLU X CA 1
ATOM 1014 C C . GLU A 1 124 ? 37.554 27.405 42.550 1.00 8.44 233 GLU X C 1
ATOM 1015 O O . GLU A 1 124 ? 38.200 26.361 42.617 1.00 10.00 233 GLU X O 1
ATOM 1021 N N . ILE A 1 125 ? 36.444 27.647 43.273 1.00 8.36 234 ILE X N 1
ATOM 1022 C CA . ILE A 1 125 ? 35.898 26.615 44.185 1.00 9.48 234 ILE X CA 1
ATOM 1023 C C . ILE A 1 125 ? 35.537 25.358 43.366 1.00 10.12 234 ILE X C 1
ATOM 1024 O O . ILE A 1 125 ? 35.851 24.241 43.786 1.00 11.01 234 ILE X O 1
ATOM 1029 N N . PHE A 1 126 ? 34.880 25.560 42.224 1.00 9.75 235 PHE X N 1
ATOM 1030 C CA . PHE A 1 126 ? 34.566 24.461 41.319 1.00 8.64 235 PHE X CA 1
ATOM 1031 C C . PHE A 1 126 ? 35.796 23.646 40.973 1.00 9.19 235 PHE X C 1
ATOM 1032 O O . PHE A 1 126 ? 35.767 22.408 41.051 1.00 10.68 235 PHE X O 1
ATOM 1040 N N . LYS A 1 127 ? 36.880 24.330 40.611 1.00 9.92 236 LYS X N 1
ATOM 1041 C CA . LYS A 1 127 ? 38.106 23.623 40.286 1.00 11.10 236 LYS X CA 1
ATOM 1042 C C . LYS A 1 127 ? 38.618 22.785 41.470 1.00 10.92 236 LYS X C 1
ATOM 1043 O O . LYS A 1 127 ? 39.261 21.747 41.243 1.00 14.49 236 LYS X O 1
ATOM 1049 N N . GLU A 1 128 ? 38.428 23.324 42.682 1.00 12.01 237 GLU X N 1
ATOM 1050 C CA . GLU A 1 128 ? 38.905 22.741 43.935 1.00 12.51 237 GLU X CA 1
ATOM 1051 C C . GLU A 1 128 ? 37.935 21.710 44.518 1.00 13.22 237 GLU X C 1
ATOM 1052 O O . GLU A 1 128 ? 38.258 21.187 45.594 1.00 15.61 237 GLU X O 1
ATOM 1058 N N . SER A 1 129 ? 36.798 21.414 43.824 1.00 11.52 238 SER X N 1
ATOM 1059 C CA A SER A 1 129 ? 35.728 20.566 44.368 0.50 11.86 238 SER X CA 1
ATOM 1060 C CA B SER A 1 129 ? 35.726 20.568 44.360 0.50 12.26 238 SER X CA 1
ATOM 1061 C C . SER A 1 129 ? 35.669 19.201 43.669 1.00 14.00 238 SER X C 1
ATOM 1062 O O . SER A 1 129 ? 36.307 18.982 42.628 1.00 16.34 238 SER X O 1
ATOM 1067 N N . THR A 1 130 ? 34.872 18.279 44.249 1.00 15.24 239 THR X N 1
ATOM 1068 C CA . THR A 1 130 ? 34.537 16.984 43.618 1.00 16.11 239 THR X CA 1
ATOM 1069 C C . THR A 1 130 ? 33.011 16.785 43.579 1.00 16.03 239 THR X C 1
ATOM 1070 O O . THR A 1 130 ? 32.292 16.979 44.573 1.00 16.35 239 THR X O 1
ATOM 1074 N N . LEU A 1 131 ? 32.518 16.338 42.430 1.00 16.77 240 LEU X N 1
ATOM 1075 C CA . LEU A 1 131 ? 31.093 16.079 42.289 1.00 17.31 240 LEU X CA 1
ATOM 1076 C C . LEU A 1 131 ? 30.787 14.836 43.085 1.00 17.14 240 LEU X C 1
ATOM 1077 O O . LEU A 1 131 ? 31.404 13.776 42.838 1.00 19.79 240 LEU X O 1
ATOM 1082 N N . GLU A 1 132 ? 29.834 14.935 44.006 1.00 16.96 241 GLU X N 1
ATOM 1083 C CA . GLU A 1 132 ? 29.442 13.762 44.845 1.00 18.54 241 GLU X CA 1
ATOM 1084 C C . GLU A 1 132 ? 28.025 13.271 44.593 1.00 19.06 241 GLU X C 1
ATOM 1085 O O . GLU A 1 132 ? 27.672 12.146 44.949 1.00 21.69 241 GLU X O 1
ATOM 1091 N N . LYS A 1 133 ? 27.189 14.135 44.037 1.00 17.68 242 LYS X N 1
ATOM 1092 C CA . LYS A 1 133 ? 25.823 13.745 43.814 1.00 17.80 242 LYS X CA 1
ATOM 1093 C C . LYS A 1 133 ? 25.305 14.485 42.613 1.00 15.73 242 LYS X C 1
ATOM 1094 O O . LYS A 1 133 ? 25.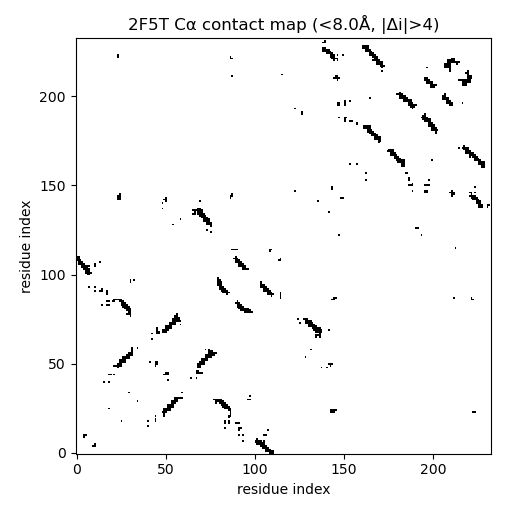485 15.704 42.461 1.00 15.08 242 LYS X O 1
ATOM 1100 N N . GLU A 1 134 ? 24.571 13.736 41.807 1.00 16.27 243 GLU X N 1
ATOM 1101 C CA . GLU A 1 134 ? 23.820 14.309 40.722 1.00 15.81 243 GLU X CA 1
ATOM 1102 C C . GLU A 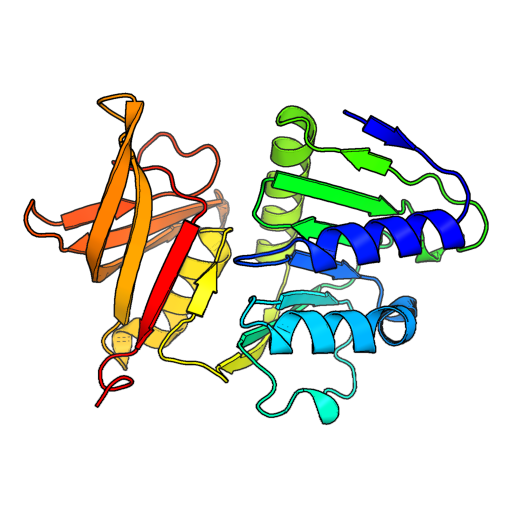1 134 ? 22.499 13.572 40.687 1.00 16.06 243 GLU X C 1
ATOM 1103 O O . GLU A 1 134 ? 22.448 12.312 40.628 1.00 17.93 243 GLU X O 1
ATOM 1109 N N . ILE A 1 135 ? 21.439 14.347 40.766 1.00 15.01 244 ILE X N 1
ATOM 1110 C CA . ILE A 1 135 ? 20.102 13.801 40.597 1.00 15.79 244 ILE X CA 1
ATOM 1111 C C . ILE A 1 135 ? 19.454 14.568 39.445 1.00 13.87 244 ILE X C 1
ATOM 1112 O O . ILE A 1 135 ? 19.294 15.783 39.516 1.00 13.84 244 ILE X O 1
ATOM 1117 N N . ILE A 1 136 ? 19.058 13.865 38.389 1.00 13.09 245 ILE X N 1
ATOM 1118 C CA . ILE A 1 136 ? 18.421 14.490 37.235 1.00 14.07 245 ILE X CA 1
ATOM 1119 C C . ILE A 1 136 ? 16.944 14.083 37.234 1.00 14.82 245 ILE X C 1
ATOM 1120 O O . ILE A 1 136 ? 16.526 13.128 36.551 1.00 15.99 245 ILE X O 1
ATOM 1125 N N . GLY A 1 137 ? 16.183 14.799 38.037 1.00 13.79 246 GLY X N 1
ATOM 1126 C CA . GLY A 1 137 ? 14.750 14.495 38.186 1.00 15.05 246 GLY X CA 1
ATOM 1127 C C . GLY A 1 137 ? 13.920 14.875 36.968 1.00 15.65 246 GLY X C 1
ATOM 1128 O O . GLY A 1 137 ? 12.875 14.274 36.709 1.00 17.76 246 GLY X O 1
ATOM 1129 N N . ASN A 1 138 ? 14.397 15.846 36.196 1.00 14.27 247 ASN X N 1
ATOM 1130 C CA . ASN A 1 138 ? 13.648 16.357 35.032 1.00 14.08 247 ASN X CA 1
ATOM 1131 C C . ASN A 1 138 ? 14.554 16.408 33.794 1.00 12.35 247 ASN X C 1
ATOM 1132 O O . ASN A 1 138 ? 15.059 17.491 33.409 1.00 12.20 247 ASN X O 1
ATOM 1137 N N . PRO A 1 139 ? 14.813 15.229 33.195 1.00 13.72 248 PRO X N 1
ATOM 1138 C CA . PRO A 1 139 ? 15.776 15.166 32.074 1.00 13.34 248 PRO X CA 1
ATOM 1139 C C . PRO A 1 139 ? 15.302 15.887 30.798 1.00 12.43 248 PRO X C 1
ATOM 1140 O O . PRO A 1 139 ? 16.137 16.096 29.886 1.00 13.50 248 PRO X O 1
ATOM 1144 N N . LYS A 1 140 ? 14.008 16.258 30.742 1.00 13.22 249 LYS X N 1
ATOM 1145 C CA . LYS A 1 140 ? 13.509 17.016 29.584 1.00 14.88 249 LYS X CA 1
ATOM 1146 C C . LYS A 1 140 ? 13.820 18.509 29.739 1.00 12.46 249 LYS X C 1
ATOM 1147 O O . LYS A 1 140 ? 13.561 19.288 28.840 1.00 13.26 249 LYS X O 1
ATOM 1153 N N . ASP A 1 141 ? 14.309 18.934 30.913 1.00 11.82 250 ASP X N 1
ATOM 1154 C CA . ASP A 1 141 ? 14.427 20.399 31.154 1.00 11.86 250 ASP X CA 1
ATOM 1155 C C . ASP A 1 141 ? 15.471 20.629 32.225 1.00 10.98 250 ASP X C 1
ATOM 1156 O O . ASP A 1 141 ? 15.182 20.808 33.406 1.00 12.67 250 ASP X O 1
ATOM 1161 N N . ILE A 1 142 ? 16.719 20.562 31.788 1.00 10.27 251 ILE X N 1
ATOM 1162 C CA . ILE A 1 142 ? 17.853 20.697 32.726 1.00 9.95 251 ILE X CA 1
ATOM 1163 C C . ILE A 1 142 ? 18.447 22.083 32.536 1.00 10.08 251 ILE X C 1
ATOM 1164 O O . ILE A 1 142 ? 19.071 22.385 31.501 1.00 10.43 251 ILE X O 1
ATOM 1169 N N . ARG A 1 143 ? 18.208 22.951 33.520 1.00 9.91 252 ARG X N 1
ATOM 1170 C CA . ARG A 1 143 ? 18.510 24.393 33.315 1.00 10.17 252 ARG X CA 1
ATOM 1171 C C . ARG A 1 143 ? 19.813 24.796 33.968 1.00 9.82 252 ARG X C 1
ATOM 1172 O O . ARG A 1 143 ? 20.172 24.309 35.051 1.00 9.51 252 ARG X O 1
ATOM 1180 N N . PHE A 1 144 ? 20.493 25.747 33.343 1.00 9.10 253 PHE X N 1
ATOM 1181 C CA . PHE A 1 144 ? 21.709 26.324 33.940 1.00 9.23 253 PHE X CA 1
ATOM 1182 C C . PHE A 1 144 ? 21.774 27.805 33.670 1.00 9.41 253 PHE X C 1
ATOM 1183 O O . PHE A 1 144 ? 21.304 28.254 32.601 1.00 10.50 253 PHE X O 1
ATOM 1191 N N . PHE A 1 145 ? 22.416 28.552 34.586 1.00 8.89 254 PHE X N 1
ATOM 1192 C CA . PHE A 1 145 ? 22.885 29.880 34.207 1.00 8.75 254 PHE X CA 1
ATOM 1193 C C . PHE A 1 145 ? 24.3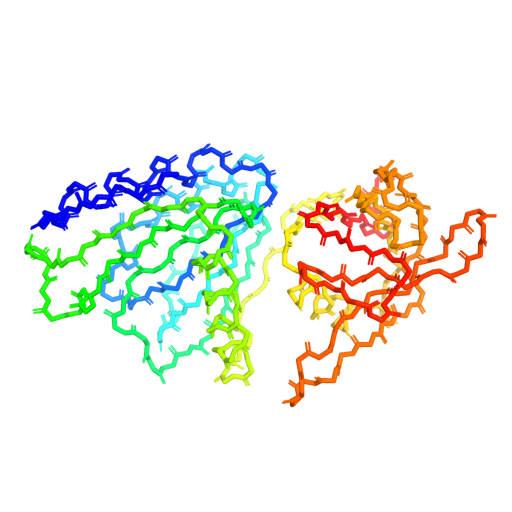98 29.891 34.092 1.00 8.93 254 PHE X C 1
ATOM 1194 O O . PHE A 1 145 ? 24.917 30.779 33.422 1.00 9.86 254 PHE X O 1
ATOM 1202 N N . ALA A 1 146 ? 25.096 28.909 34.705 1.00 8.36 255 ALA X N 1
ATOM 1203 C CA . ALA A 1 146 ? 26.550 28.929 34.770 1.00 8.51 255 ALA X CA 1
ATOM 1204 C C . ALA A 1 146 ? 27.082 27.951 33.743 1.00 7.71 255 ALA X C 1
ATOM 1205 O O . ALA A 1 146 ? 26.918 26.724 33.919 1.00 8.36 255 ALA X O 1
ATOM 1207 N N . MET A 1 147 ? 27.719 28.446 32.685 1.00 8.42 256 MET X N 1
ATOM 1208 C CA . MET A 1 147 ? 28.138 27.537 31.610 1.00 8.34 256 MET X CA 1
ATOM 1209 C C . MET A 1 147 ? 29.160 26.495 32.117 1.00 8.05 256 MET X C 1
ATOM 1210 O O . MET A 1 147 ? 29.224 25.371 31.575 1.00 9.12 256 MET X O 1
ATOM 1215 N N . PHE A 1 148 ? 29.970 26.836 33.142 1.00 8.18 257 PHE X N 1
ATOM 1216 C CA . PHE A 1 148 ? 30.923 25.803 33.599 1.00 8.68 257 PHE X CA 1
ATOM 1217 C C . PHE A 1 148 ? 30.206 24.591 34.221 1.00 8.98 257 PHE X C 1
ATOM 1218 O O . PHE A 1 148 ? 30.668 23.454 34.065 1.00 9.96 257 PHE X O 1
ATOM 1226 N N . HIS A 1 149 ? 29.072 24.825 34.900 1.00 8.58 258 HIS X N 1
ATOM 1227 C CA . HIS A 1 149 ? 28.291 23.690 35.391 1.00 8.38 258 HIS X CA 1
ATOM 1228 C C . HIS A 1 149 ? 27.631 22.929 34.211 1.00 8.80 258 HIS X C 1
ATOM 1229 O O . HIS A 1 149 ? 27.567 21.685 34.206 1.00 9.32 258 HIS X O 1
ATOM 1236 N N . ALA A 1 150 ? 27.105 23.680 33.232 1.00 8.01 259 ALA X N 1
ATOM 1237 C CA . ALA A 1 150 ? 26.501 23.044 32.066 1.00 8.20 259 ALA X CA 1
ATOM 1238 C C . ALA A 1 150 ? 27.514 22.186 31.315 1.00 8.98 259 ALA X C 1
ATOM 1239 O O . ALA A 1 150 ? 27.202 21.053 30.916 1.00 9.94 259 ALA X O 1
ATOM 1241 N N . VAL A 1 151 ? 28.729 22.732 31.129 1.00 8.93 260 VAL X N 1
ATOM 1242 C CA . VAL A 1 151 ? 29.767 21.976 30.419 1.00 8.81 260 VAL X CA 1
ATOM 1243 C C . VAL A 1 151 ? 30.212 20.747 31.247 1.00 8.80 260 VAL X C 1
ATOM 1244 O O . VAL A 1 151 ? 30.455 19.673 30.678 1.00 10.64 260 VAL X O 1
ATOM 1248 N N . ASP A 1 152 ? 30.316 20.890 32.576 1.00 9.13 261 ASP X N 1
ATOM 1249 C CA . ASP A 1 152 ? 30.651 19.697 33.384 1.00 9.35 261 ASP X CA 1
ATOM 1250 C C . ASP A 1 152 ? 29.607 18.589 33.156 1.00 9.63 261 ASP X C 1
ATOM 1251 O O . ASP A 1 152 ? 29.955 17.394 33.064 1.00 11.02 261 ASP X O 1
ATOM 1256 N N . PHE A 1 153 ? 28.345 18.983 33.081 1.00 9.60 262 PHE X N 1
ATOM 1257 C CA . PHE A 1 153 ? 27.279 18.004 32.840 1.00 10.71 262 PHE X CA 1
ATOM 1258 C C . PHE A 1 153 ? 27.457 17.353 31.451 1.00 10.51 262 PHE X C 1
ATOM 1259 O O . PHE A 1 153 ? 27.393 16.112 31.315 1.00 11.77 262 PHE X O 1
ATOM 1267 N N . VAL A 1 154 ? 27.661 18.187 30.426 1.00 10.36 263 VAL X N 1
ATOM 1268 C CA . VAL A 1 154 ? 27.948 17.658 29.066 1.00 10.92 263 VAL X CA 1
ATOM 1269 C C . VAL A 1 154 ? 29.144 16.671 29.099 1.00 11.41 263 VAL X C 1
ATOM 1270 O O . VAL A 1 154 ? 29.069 15.579 28.524 1.00 12.66 263 VAL X O 1
ATOM 1274 N N . LYS A 1 155 ? 30.240 17.085 29.726 1.00 11.37 264 LYS X N 1
ATOM 1275 C CA . LYS A 1 155 ? 31.414 16.241 29.774 1.00 12.61 264 LYS X CA 1
ATOM 1276 C C . LYS A 1 155 ? 31.067 14.858 30.306 1.00 13.13 264 LYS X C 1
ATOM 1277 O O . LYS A 1 155 ? 31.610 13.849 29.811 1.00 15.31 264 LYS X O 1
ATOM 1283 N N . ASN A 1 156 ? 30.202 14.802 31.316 1.00 12.57 265 ASN X N 1
ATOM 1284 C CA . ASN A 1 156 ? 29.935 13.508 32.000 1.00 13.00 265 ASN X CA 1
ATOM 1285 C C . ASN A 1 156 ? 28.894 12.653 31.264 1.00 13.75 265 ASN X C 1
ATOM 1286 O O . ASN A 1 156 ? 28.786 11.468 31.582 1.00 17.12 265 ASN X O 1
ATOM 1291 N N . HIS A 1 157 ? 28.156 13.240 30.310 1.00 13.23 266 HIS X N 1
ATOM 1292 C CA . HIS A 1 157 ? 27.053 12.511 29.702 1.00 13.77 266 HIS X CA 1
ATOM 1293 C C . HIS A 1 157 ? 27.074 12.371 28.177 1.00 13.23 266 HIS X C 1
ATOM 1294 O O . HIS A 1 157 ? 26.426 11.498 27.629 1.00 14.16 266 HIS X O 1
ATOM 1301 N N . LEU A 1 158 ? 27.774 13.251 27.484 1.00 12.53 267 LEU X N 1
ATOM 1302 C CA . LEU A 1 158 ? 27.699 13.280 26.010 1.00 13.10 267 LEU X CA 1
ATOM 1303 C C . LEU A 1 158 ? 28.111 11.988 25.339 1.00 14.60 267 LEU X C 1
ATOM 1304 O O . LEU A 1 158 ? 27.570 11.626 24.288 1.00 15.22 267 LEU X O 1
ATOM 1309 N N . LYS A 1 159 ? 29.087 11.306 25.918 1.00 15.99 268 LYS X N 1
ATOM 1310 C CA . LYS A 1 159 ? 29.539 10.052 25.285 1.00 18.72 268 LYS X CA 1
ATOM 1311 C C . LYS A 1 159 ? 28.459 8.949 25.307 1.00 19.04 268 LYS X C 1
ATOM 1312 O O . LYS A 1 159 ? 28.491 8.015 24.502 1.00 21.77 268 LYS X O 1
ATOM 1318 N N . ASN A 1 160 ? 27.525 9.044 26.238 1.00 17.28 269 ASN X N 1
ATOM 1319 C CA . ASN A 1 160 ? 26.511 8.009 26.436 1.00 19.43 269 ASN X CA 1
ATOM 1320 C C . ASN A 1 160 ? 25.102 8.364 25.977 1.00 17.37 269 ASN X C 1
ATOM 1321 O O . ASN A 1 160 ? 24.247 7.484 25.795 1.00 18.58 269 ASN X O 1
ATOM 1326 N N . ARG A 1 161 ? 24.851 9.646 25.769 1.00 16.16 270 ARG X N 1
ATOM 1327 C CA . ARG A 1 161 ? 23.503 10.073 25.441 1.00 15.62 270 ARG X CA 1
ATOM 1328 C C . ARG A 1 161 ? 23.544 11.306 24.567 1.00 14.56 270 ARG X C 1
ATOM 1329 O O . ARG A 1 161 ? 24.396 12.187 24.774 1.00 16.33 270 ARG X O 1
ATOM 1337 N N . ASN A 1 162 ? 22.620 11.435 23.627 1.00 13.33 271 ASN X N 1
ATOM 1338 C CA . ASN A 1 162 ? 22.531 12.701 22.911 1.00 13.12 271 ASN X CA 1
ATOM 1339 C C . ASN A 1 162 ? 21.920 13.756 23.808 1.00 12.64 271 ASN X C 1
ATOM 1340 O O . ASN A 1 162 ? 21.078 13.446 24.667 1.00 13.03 271 ASN X O 1
ATOM 1345 N N . ILE A 1 163 ? 22.366 14.988 23.595 1.00 10.95 272 ILE X N 1
ATOM 1346 C CA . ILE A 1 163 ? 21.916 16.108 24.442 1.00 10.67 272 ILE X CA 1
ATOM 1347 C C . ILE A 1 163 ? 21.536 17.258 23.515 1.00 10.69 272 ILE X C 1
ATOM 1348 O O . ILE A 1 163 ? 22.324 17.639 22.656 1.00 11.09 272 ILE X O 1
ATOM 1353 N N . TYR A 1 164 ? 20.299 17.711 23.646 1.00 10.58 273 TYR X N 1
ATOM 1354 C CA . TYR A 1 164 ? 19.769 18.836 22.826 1.00 10.27 273 TYR X CA 1
ATOM 1355 C C . TYR A 1 164 ? 19.755 20.077 23.726 1.00 10.73 273 TYR X C 1
ATOM 1356 O O . TYR A 1 164 ? 19.746 19.954 24.960 1.00 10.62 273 TYR X O 1
ATOM 1365 N N . ALA A 1 165 ? 19.703 21.257 23.106 1.00 11.02 274 ALA X N 1
ATOM 1366 C CA . ALA A 1 165 ? 19.747 22.476 23.898 1.00 10.93 274 ALA X CA 1
ATOM 1367 C C . ALA A 1 165 ? 18.836 23.540 23.310 1.00 12.62 274 ALA X C 1
ATOM 1368 O O . ALA A 1 165 ? 18.606 23.600 22.086 1.00 14.04 274 ALA X O 1
ATOM 1370 N N . GLU A 1 166 ? 18.342 24.382 24.217 1.00 12.88 275 GLU X N 1
ATOM 1371 C CA . GLU A 1 166 ? 17.711 25.659 23.856 1.00 13.78 275 GLU X CA 1
ATOM 1372 C C . GLU A 1 166 ? 18.500 26.703 24.646 1.00 13.31 275 GLU X C 1
ATOM 1373 O O . GLU A 1 166 ? 18.687 26.566 25.873 1.00 14.80 275 GLU X O 1
ATOM 1379 N N . ILE A 1 167 ? 19.008 27.693 23.941 1.00 13.51 276 ILE X N 1
ATOM 1380 C CA . ILE A 1 167 ? 19.873 28.670 24.570 1.00 14.54 276 ILE X CA 1
ATOM 1381 C C . ILE A 1 167 ? 19.413 30.067 24.199 1.00 13.80 276 ILE X C 1
ATOM 1382 O O . ILE A 1 167 ? 19.103 30.303 23.021 1.00 14.98 276 ILE X O 1
ATOM 1387 N N . THR A 1 168 ? 19.302 30.972 25.176 1.00 12.38 277 THR X N 1
ATOM 1388 C CA . THR A 1 168 ? 19.111 32.380 24.824 1.00 13.43 277 THR X CA 1
ATOM 1389 C C . THR A 1 168 ? 20.422 33.074 25.196 1.00 13.46 277 THR X C 1
ATOM 1390 O O . THR A 1 168 ? 20.923 32.942 26.311 1.00 13.82 277 THR X O 1
ATOM 1394 N N . GLY A 1 169 ? 20.983 33.840 24.281 1.00 15.55 278 GLY X N 1
ATOM 1395 C CA . GLY A 1 169 ? 22.263 34.452 24.591 1.00 16.37 278 GLY X CA 1
ATOM 1396 C C . GLY A 1 169 ? 22.564 35.555 23.592 1.00 15.84 278 GLY X C 1
ATOM 1397 O O . GLY A 1 169 ? 21.829 35.744 22.614 1.00 17.62 278 GLY X O 1
ATOM 1398 N N . LYS A 1 170 ? 23.648 36.250 23.860 1.00 15.11 279 LYS X N 1
ATOM 1399 C CA . LYS A 1 170 ? 24.076 37.359 23.075 1.00 14.99 279 LYS X CA 1
ATOM 1400 C C . LYS A 1 170 ? 25.042 36.863 21.999 1.00 14.34 279 LYS X C 1
ATOM 1401 O O . LYS A 1 170 ? 26.057 36.231 22.305 1.00 14.11 279 LYS X O 1
ATOM 1407 N N . ASN A 1 171 ? 24.752 37.235 20.759 1.00 14.49 280 ASN X N 1
ATOM 1408 C CA . ASN A 1 171 ? 25.636 37.032 19.644 1.00 16.04 280 ASN X CA 1
ATOM 1409 C C . ASN A 1 171 ? 26.793 37.993 19.839 1.00 16.67 280 ASN X C 1
ATOM 1410 O O . ASN A 1 171 ? 26.581 39.194 19.901 1.00 17.41 280 ASN X O 1
ATOM 1415 N N . LEU A 1 172 ? 28.025 37.495 19.964 1.00 17.02 281 LEU X N 1
ATOM 1416 C CA . LEU A 1 172 ? 29.117 38.382 20.316 1.00 18.75 281 LEU X CA 1
ATOM 1417 C C . LEU A 1 172 ? 29.593 39.219 19.148 1.00 20.68 281 LEU X C 1
ATOM 1418 O O . LEU A 1 172 ? 30.273 40.229 19.359 1.00 23.73 281 LEU X O 1
ATOM 1423 N N . GLU A 1 173 ? 29.203 38.841 17.937 1.00 22.42 282 GLU X N 1
ATOM 1424 C CA . GLU A 1 173 ? 29.501 39.674 16.757 1.00 25.97 282 GLU X CA 1
ATOM 1425 C C . GLU A 1 173 ? 28.534 40.851 16.659 1.00 25.94 282 GLU X C 1
ATOM 1426 O O . GLU A 1 173 ? 28.960 42.009 16.536 1.00 27.43 282 GLU X O 1
ATOM 1432 N N . SER A 1 174 ? 27.239 40.571 16.719 1.00 26.25 283 SER X N 1
ATOM 1433 C CA . SER A 1 174 ? 26.213 41.587 16.487 1.00 25.75 283 SER X CA 1
ATOM 1434 C C . SER A 1 174 ? 25.779 42.304 17.754 1.00 26.17 283 SER X C 1
ATOM 1435 O O . SER A 1 174 ? 25.167 43.381 17.686 1.00 26.86 283 SER X O 1
ATOM 1438 N N . GLY A 1 175 ? 26.046 41.691 18.915 1.00 25.19 284 GLY X N 1
ATOM 1439 C CA . GLY A 1 175 ? 25.620 42.231 20.186 1.00 24.23 284 GLY X CA 1
ATOM 1440 C C . GLY A 1 175 ? 24.152 41.985 20.499 1.00 24.23 284 GLY X C 1
ATOM 1441 O O . GLY A 1 175 ? 23.672 42.364 21.567 1.00 25.21 284 GLY X O 1
ATOM 1442 N N . ARG A 1 176 ? 23.449 41.309 19.598 1.00 24.24 285 ARG X N 1
ATOM 1443 C CA . ARG A 1 176 ? 22.023 41.110 19.786 1.00 25.15 285 ARG X CA 1
ATOM 1444 C C . ARG A 1 176 ? 21.669 39.779 20.434 1.00 22.16 285 ARG X C 1
ATOM 1445 O O . ARG A 1 176 ? 22.391 38.769 20.290 1.00 19.84 285 ARG X O 1
ATOM 1453 N N . LEU A 1 177 ? 20.550 39.804 21.152 1.00 20.33 286 LEU X N 1
ATOM 1454 C CA . LEU A 1 177 ? 20.017 38.610 21.771 1.00 20.76 286 LEU X CA 1
ATOM 1455 C C . LEU A 1 177 ? 19.403 37.684 20.731 1.00 19.52 286 LEU X C 1
ATOM 1456 O O . LEU A 1 177 ? 18.684 38.112 19.831 1.00 20.71 286 LEU X O 1
ATOM 1461 N N . GLU A 1 178 ? 19.715 36.398 20.856 1.00 17.97 287 GLU X N 1
ATOM 1462 C CA . GLU A 1 178 ? 19.135 35.389 19.986 1.00 17.41 287 GLU X CA 1
ATOM 1463 C C . GLU A 1 178 ? 18.738 34.182 20.813 1.00 16.79 287 GLU X C 1
ATOM 1464 O O . GLU A 1 178 ? 19.296 33.941 21.901 1.00 16.41 287 GLU X O 1
ATOM 1470 N N . THR A 1 179 ? 17.806 33.414 20.279 1.00 16.44 288 THR X N 1
ATOM 1471 C CA . THR A 1 179 ? 17.479 32.120 20.829 1.00 17.89 288 THR X CA 1
ATOM 1472 C C . THR A 1 179 ? 17.943 31.076 19.811 1.00 17.41 288 THR X C 1
ATOM 1473 O O . THR A 1 179 ? 17.641 31.176 18.596 1.00 20.30 288 THR X O 1
ATOM 1477 N N . LEU A 1 180 ? 18.694 30.095 20.294 1.00 14.64 289 LEU X N 1
ATOM 1478 C CA . LEU A 1 180 ? 19.263 29.035 19.455 1.00 13.37 289 LEU X CA 1
ATOM 1479 C C . LEU A 1 180 ? 18.725 27.709 19.911 1.00 12.49 289 LEU X C 1
ATOM 1480 O O . LEU A 1 180 ? 18.451 27.509 21.094 1.00 13.70 289 LEU X O 1
ATOM 1485 N N . THR A 1 181 ? 18.541 26.799 18.966 1.00 11.76 290 THR X N 1
ATOM 1486 C CA . THR A 1 181 ? 18.220 25.417 19.329 1.00 13.88 290 THR X CA 1
ATOM 1487 C C . THR A 1 181 ? 19.101 24.487 18.508 1.00 12.35 290 THR X C 1
ATOM 1488 O O . THR A 1 181 ? 19.565 24.849 17.416 1.00 14.64 290 THR X O 1
ATOM 1492 N N . GLY A 1 182 ? 19.383 23.308 19.054 1.00 11.48 291 GLY X N 1
ATOM 1493 C CA . GLY A 1 182 ? 20.136 22.347 18.279 1.00 12.28 291 GLY X CA 1
ATOM 1494 C C . GLY A 1 182 ? 20.661 21.246 19.169 1.00 11.67 291 GLY X C 1
ATOM 1495 O O . GLY A 1 182 ? 20.134 21.009 20.263 1.00 12.68 291 GLY X O 1
ATOM 1496 N N . ARG A 1 183 ? 21.662 20.537 18.659 1.00 10.8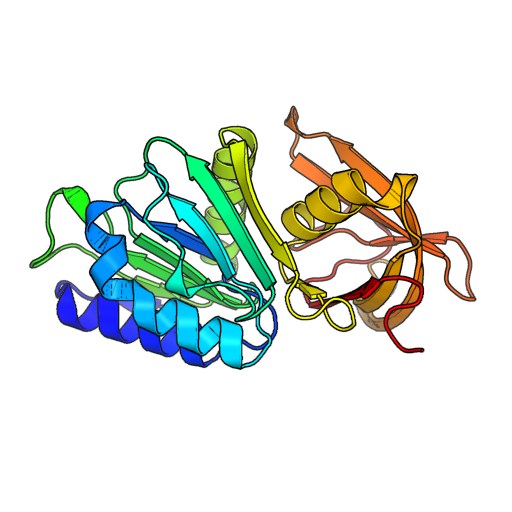6 292 ARG X N 1
ATOM 1497 C CA . ARG A 1 183 ? 22.218 19.379 19.381 1.00 10.82 292 ARG X CA 1
ATOM 1498 C C . ARG A 1 183 ? 23.625 19.735 19.884 1.00 9.88 292 ARG X C 1
ATOM 1499 O O . ARG A 1 183 ? 24.421 20.307 19.146 1.00 11.17 292 ARG X O 1
ATOM 1507 N N . VAL A 1 184 ? 23.927 19.391 21.142 1.00 9.79 293 VAL X N 1
ATOM 1508 C CA . VAL A 1 184 ? 25.288 19.579 21.665 1.00 10.63 293 VAL X CA 1
ATOM 1509 C C . VAL A 1 184 ? 26.150 18.472 21.034 1.00 10.67 293 VAL X C 1
ATOM 1510 O O . VAL A 1 184 ? 25.848 17.252 21.155 1.00 11.46 293 VAL X O 1
ATOM 1514 N N . VAL A 1 185 ? 27.224 18.895 20.354 1.00 10.57 294 VAL X N 1
ATOM 1515 C CA . VAL A 1 185 ? 28.079 17.958 19.649 1.00 11.39 294 VAL X CA 1
ATOM 1516 C C . VAL A 1 185 ? 29.509 17.932 20.210 1.00 11.71 294 VAL X C 1
ATOM 1517 O O . VAL A 1 185 ? 30.353 17.139 19.753 1.00 13.68 294 VAL X O 1
ATOM 1521 N N . GLY A 1 186 ? 29.808 18.821 21.161 1.00 11.73 295 GLY X N 1
ATOM 1522 C CA . GLY A 1 186 ? 31.133 18.800 21.779 1.00 10.83 295 GLY X CA 1
ATOM 1523 C C . GLY A 1 186 ? 31.182 19.871 22.838 1.00 9.92 295 GLY X C 1
ATOM 1524 O O . GLY A 1 186 ? 30.167 20.529 23.133 1.00 10.50 295 GLY X O 1
ATOM 1525 N N . TYR A 1 187 ? 32.378 20.071 23.378 1.00 10.74 296 TYR X N 1
ATOM 1526 C CA . TYR A 1 187 ? 32.566 21.077 24.435 1.00 10.07 296 TYR X CA 1
ATOM 1527 C C . TYR A 1 187 ? 34.031 21.359 24.613 1.00 11.14 296 TYR X C 1
ATOM 1528 O O . TYR A 1 187 ? 34.886 20.570 24.154 1.00 12.28 296 TYR X O 1
ATOM 1537 N N . THR A 1 188 ? 34.303 22.498 25.258 1.00 11.72 297 THR X N 1
ATOM 1538 C CA . THR A 1 188 ? 35.660 22.811 25.686 1.00 10.66 297 THR X CA 1
ATOM 1539 C C . THR A 1 188 ? 35.602 23.018 27.190 1.00 11.38 297 THR X C 1
ATOM 1540 O O . THR A 1 188 ? 34.757 23.756 27.684 1.00 10.61 297 THR X O 1
ATOM 1544 N N . LEU A 1 189 ? 36.477 22.332 27.922 1.00 13.65 298 LEU X N 1
ATOM 1545 C CA . LEU A 1 189 ? 36.616 22.604 29.327 1.00 14.94 298 LEU X CA 1
ATOM 1546 C C . LEU A 1 189 ? 38.094 22.605 29.708 1.00 15.96 298 LEU X C 1
ATOM 1547 O O . LEU A 1 189 ? 38.676 21.547 29.908 1.00 18.90 298 LEU X O 1
ATOM 1552 N N . SER A 1 190 ? 38.706 23.782 29.780 1.00 15.28 299 SER X N 1
ATOM 1553 C CA . SER A 1 190 ? 40.121 23.896 30.107 1.00 16.26 299 SER X CA 1
ATOM 1554 C C . SER A 1 190 ? 40.100 24.328 31.557 1.00 15.70 299 SER X C 1
ATOM 1555 O O . SER A 1 190 ? 40.046 25.533 31.854 1.00 16.72 299 SER X O 1
ATOM 1558 N N . LEU A 1 191 ? 40.152 23.350 32.465 1.00 14.47 300 LEU X N 1
ATOM 1559 C CA . LEU A 1 191 ? 39.839 23.615 33.853 1.00 14.54 300 LEU X CA 1
ATOM 1560 C C . LEU A 1 191 ? 40.785 24.660 34.453 1.00 12.28 300 LEU X C 1
ATOM 1561 O O . LEU A 1 191 ? 40.344 25.596 35.148 1.00 14.25 300 LEU X O 1
ATOM 1566 N N . ARG A 1 192 ? 42.074 24.480 34.237 1.00 10.24 301 ARG X N 1
ATOM 1567 C CA . ARG A 1 192 ? 43.061 25.298 34.933 1.00 11.27 301 ARG X CA 1
ATOM 1568 C C . ARG A 1 192 ? 42.962 26.770 34.602 1.00 11.62 301 ARG X C 1
ATOM 1569 O O . ARG A 1 192 ? 43.294 27.619 35.453 1.00 12.52 301 ARG X O 1
ATOM 1577 N N . GLU A 1 193 ? 42.519 27.100 33.382 1.00 11.90 302 GLU X N 1
ATOM 1578 C CA . GLU A 1 193 ? 42.362 28.534 33.053 1.00 12.91 302 GLU X CA 1
ATOM 1579 C C . GLU A 1 193 ? 40.905 28.974 32.950 1.00 12.72 302 GLU X C 1
ATOM 1580 O O . GLU A 1 193 ? 40.655 30.126 32.618 1.00 13.16 302 GLU X O 1
ATOM 1586 N N . ALA A 1 194 ? 39.973 28.051 33.245 1.00 12.24 303 ALA X N 1
ATOM 1587 C CA . ALA A 1 194 ? 38.545 28.383 33.412 1.00 11.37 303 ALA X CA 1
ATOM 1588 C C . ALA A 1 194 ? 37.831 28.701 32.083 1.00 11.16 303 ALA X C 1
ATOM 1589 O O . ALA A 1 194 ? 36.769 29.293 32.099 1.00 12.99 303 ALA X O 1
ATOM 1591 N N . VAL A 1 195 ? 38.411 28.314 30.947 1.00 10.40 304 VAL X N 1
ATOM 1592 C CA . VAL A 1 195 ? 37.711 28.455 29.665 1.00 11.26 304 VAL X CA 1
ATOM 1593 C C . VAL A 1 195 ? 36.687 27.310 29.566 1.00 9.48 304 VAL X C 1
ATOM 1594 O O . VAL A 1 195 ? 37.038 26.122 29.809 1.00 10.93 304 VAL X O 1
ATOM 1598 N N . ASN A 1 196 ? 35.444 27.616 29.182 1.00 9.28 305 ASN X N 1
ATOM 1599 C CA . ASN A 1 196 ? 34.416 26.574 29.136 1.00 9.39 305 ASN X CA 1
ATOM 1600 C C . ASN A 1 196 ? 33.342 26.949 28.133 1.00 8.69 305 ASN X C 1
ATOM 1601 O O . ASN A 1 196 ? 32.851 28.081 28.150 1.00 9.72 305 ASN X O 1
ATOM 1606 N N . ASN A 1 197 ? 32.978 26.023 27.260 1.00 8.38 306 ASN X N 1
ATOM 1607 C CA . ASN A 1 197 ? 31.892 26.333 26.306 1.00 8.75 306 ASN X CA 1
ATOM 1608 C C . ASN A 1 197 ? 31.298 25.026 25.773 1.00 9.12 306 ASN X C 1
ATOM 1609 O O . ASN A 1 197 ? 31.902 23.943 25.920 1.00 9.42 306 ASN X O 1
ATOM 1614 N N . ILE A 1 198 ? 30.074 25.126 25.268 1.00 8.75 307 ILE X N 1
ATOM 1615 C CA . ILE A 1 198 ? 29.527 24.032 24.501 1.00 9.35 307 ILE X CA 1
ATOM 1616 C C . ILE A 1 198 ? 29.628 24.312 23.005 1.00 9.29 307 ILE X C 1
ATOM 1617 O O . ILE A 1 198 ? 29.654 25.464 22.569 1.00 9.66 307 ILE X O 1
ATOM 1622 N N . HIS A 1 199 ? 29.657 23.232 22.214 1.00 9.91 308 HIS X N 1
ATOM 1623 C CA . HIS A 1 199 ? 29.706 23.363 20.759 1.00 10.13 308 HIS X CA 1
ATOM 1624 C C . HIS A 1 199 ? 28.337 22.857 20.336 1.00 11.06 308 HIS X C 1
ATOM 1625 O O . HIS A 1 199 ? 27.996 21.687 20.531 1.00 11.70 308 HIS X O 1
ATOM 1632 N N . LEU A 1 200 ? 27.538 23.774 19.813 1.00 10.36 309 LEU X N 1
ATOM 1633 C CA . LEU A 1 200 ? 26.102 23.533 19.537 1.00 10.63 309 LEU X CA 1
ATOM 1634 C C . LEU A 1 200 ? 25.870 23.534 18.031 1.00 10.96 309 LEU X C 1
ATOM 1635 O O . LEU A 1 200 ? 26.161 24.524 17.364 1.00 12.19 309 LEU X O 1
ATOM 1640 N N . GLU A 1 201 ? 25.352 22.416 17.519 1.00 11.37 310 GLU X N 1
ATOM 1641 C CA . GLU A 1 201 ? 24.999 22.328 16.102 1.00 11.76 310 GLU X CA 1
ATOM 1642 C C . GLU A 1 201 ? 23.618 22.928 15.903 1.00 12.48 310 GLU X C 1
ATOM 1643 O O . GLU A 1 201 ? 22.644 22.430 16.458 1.00 13.74 310 GLU X O 1
ATOM 1649 N N . THR A 1 202 ? 23.587 24.017 15.134 1.00 13.07 311 THR X N 1
ATOM 1650 C CA . THR A 1 202 ? 22.371 24.750 14.835 1.00 13.96 311 THR X CA 1
ATOM 1651 C C . THR A 1 202 ? 22.156 24.708 13.322 1.00 15.09 311 THR X C 1
ATOM 1652 O O . THR A 1 202 ? 23.018 24.226 12.560 1.00 14.96 311 THR X O 1
ATOM 1656 N N . GLU A 1 203 ? 21.038 25.260 12.881 1.00 16.05 312 GLU X N 1
ATOM 1657 C CA . GLU A 1 203 ? 20.813 25.349 11.439 1.00 17.52 312 GLU X CA 1
ATOM 1658 C C . GLU A 1 203 ? 21.850 26.219 10.722 1.00 18.19 312 GLU X C 1
ATOM 1659 O O . GLU A 1 203 ? 21.959 26.190 9.483 1.00 20.36 312 GLU X O 1
ATOM 1665 N N . ASN A 1 204 ? 22.614 27.006 11.484 1.00 18.82 313 ASN X N 1
ATOM 1666 C CA . ASN A 1 204 ? 23.668 27.807 10.877 1.00 20.70 313 ASN X CA 1
ATOM 1667 C C . ASN A 1 204 ? 25.059 27.206 11.044 1.00 20.29 313 ASN X C 1
ATOM 1668 O O . ASN A 1 204 ? 26.054 27.873 10.733 1.00 22.40 313 ASN 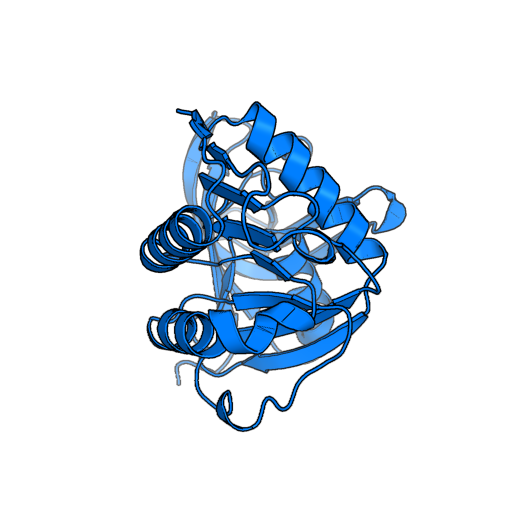X O 1
ATOM 1673 N N . GLY A 1 205 ? 25.156 25.955 11.490 1.00 17.32 314 GLY X N 1
ATOM 1674 C CA . GLY A 1 205 ? 26.453 25.331 11.666 1.00 16.71 314 GLY X CA 1
ATOM 1675 C C . GLY A 1 205 ? 26.734 25.196 13.162 1.00 14.91 314 GLY X C 1
ATOM 1676 O O . GLY A 1 205 ? 25.890 25.527 14.033 1.00 15.86 314 GLY X O 1
ATOM 1677 N N . VAL A 1 206 ? 27.911 24.685 13.456 1.00 14.82 315 VAL X N 1
ATOM 1678 C CA . VAL A 1 206 ? 28.315 24.442 14.832 1.00 13.46 315 VAL X CA 1
ATOM 1679 C C . VAL A 1 206 ? 28.905 25.746 15.399 1.00 13.06 315 VAL X C 1
ATOM 1680 O O . VAL A 1 206 ? 29.846 26.322 14.827 1.00 15.20 315 VAL X O 1
ATOM 1684 N N . VAL A 1 207 ? 28.293 26.224 16.480 1.00 12.35 316 VAL X N 1
ATOM 1685 C CA . VAL A 1 207 ? 28.759 27.447 17.126 1.00 11.96 316 VAL X CA 1
ATOM 1686 C C . VAL A 1 207 ? 29.195 27.175 18.560 1.00 11.76 316 VAL X C 1
ATOM 1687 O O . VAL A 1 207 ? 28.697 26.234 19.183 1.00 12.35 316 VAL X O 1
ATOM 1691 N N . LYS A 1 208 ? 30.108 28.005 19.067 1.00 10.51 317 LYS X N 1
ATOM 1692 C CA . LYS A 1 208 ? 30.534 27.866 20.467 1.00 10.63 317 LYS X CA 1
ATOM 1693 C C . LYS A 1 208 ? 29.746 28.837 21.328 1.00 10.13 317 LYS X C 1
ATOM 1694 O O . LYS A 1 208 ? 29.651 30.042 20.996 1.00 10.63 317 LYS X O 1
ATOM 1700 N N . VAL A 1 209 ? 29.201 28.314 22.435 1.00 8.61 318 VAL X N 1
ATOM 1701 C CA . VAL A 1 209 ? 28.417 29.134 23.377 1.00 9.00 318 VAL X CA 1
ATOM 1702 C C . VAL A 1 209 ? 29.201 29.136 24.705 1.00 9.49 318 VAL X C 1
ATOM 1703 O O . VAL A 1 209 ? 29.374 28.087 25.345 1.00 9.38 318 VAL X O 1
ATOM 1707 N N . GLY A 1 210 ? 29.701 30.310 25.070 1.00 9.57 319 GLY X N 1
ATOM 1708 C CA . GLY A 1 210 ? 30.411 30.488 26.337 1.00 9.51 319 GLY X CA 1
ATOM 1709 C C . GLY A 1 210 ? 29.443 31.006 27.382 1.00 9.32 319 GLY X C 1
ATOM 1710 O O . GLY A 1 210 ? 28.261 31.321 27.092 1.00 9.84 319 GLY X O 1
ATOM 1711 N N . GLY A 1 211 ? 29.935 31.105 28.613 1.00 8.45 320 GLY X N 1
ATOM 1712 C CA . GLY A 1 211 ? 29.124 31.583 29.718 1.00 8.99 320 GLY X CA 1
ATOM 1713 C C . GLY A 1 211 ? 29.292 33.071 29.993 1.00 9.50 320 GLY X C 1
ATOM 1714 O O . GLY A 1 211 ? 29.790 33.839 29.149 1.00 9.48 320 GLY X O 1
ATOM 1715 N N . MET A 1 212 ? 28.857 33.475 31.183 1.00 10.03 321 MET X N 1
ATOM 1716 C CA . MET A 1 212 ? 28.899 34.896 31.584 1.00 11.92 321 MET X CA 1
ATOM 1717 C C . MET A 1 212 ? 30.286 35.479 31.311 1.00 9.81 321 MET X C 1
ATOM 1718 O O . MET A 1 212 ? 31.297 34.836 31.626 1.00 10.12 321 MET X O 1
ATOM 1723 N N . PHE A 1 213 ? 30.321 36.686 30.735 1.00 10.27 322 PHE X N 1
ATOM 1724 C CA . PHE A 1 213 ? 31.586 37.417 30.511 1.00 10.17 322 PHE X CA 1
ATOM 1725 C C . PHE A 1 213 ? 32.418 36.855 29.366 1.00 10.39 322 PHE X C 1
ATOM 1726 O O . PHE A 1 213 ? 33.563 37.281 29.149 1.00 11.34 322 PHE X O 1
ATOM 1734 N N . ALA A 1 214 ? 31.862 35.899 28.601 1.00 9.19 323 ALA X N 1
ATOM 1735 C CA . ALA A 1 214 ? 32.603 35.294 27.485 1.00 10.15 323 ALA X CA 1
ATOM 1736 C C . ALA A 1 214 ? 33.126 36.321 26.453 1.00 10.71 323 ALA X C 1
ATOM 1737 O O . ALA A 1 214 ? 32.440 37.297 26.140 1.00 12.72 323 ALA X O 1
ATOM 1739 N N . VAL A 1 215 ? 34.283 35.988 25.889 1.00 11.08 324 VAL X N 1
ATOM 1740 C CA . VAL A 1 215 ? 34.867 36.774 24.805 1.00 11.00 324 VAL X CA 1
ATOM 1741 C C . VAL A 1 215 ? 35.149 35.938 23.522 1.00 11.76 324 VAL X C 1
ATOM 1742 O O . VAL A 1 215 ? 34.874 36.400 22.403 1.00 13.92 324 VAL X O 1
ATOM 1746 N N . ILE A 1 216 ? 35.742 34.749 23.681 1.00 10.93 325 ILE X N 1
ATOM 1747 C CA . ILE A 1 216 ? 36.280 34.077 22.486 1.00 11.97 325 ILE X CA 1
ATOM 1748 C C . ILE A 1 216 ? 35.243 33.270 21.719 1.00 11.32 325 ILE X C 1
ATOM 1749 O O . ILE A 1 216 ? 35.473 32.939 20.540 1.00 14.06 325 ILE X O 1
ATOM 1754 N N . GLU A 1 217 ? 34.135 32.956 22.357 1.00 10.63 326 GLU X N 1
ATOM 1755 C CA . GLU A 1 217 ? 33.109 32.130 21.739 1.00 10.98 326 GLU X CA 1
ATOM 1756 C C . GLU A 1 217 ? 32.230 32.939 20.762 1.00 11.42 326 GLU X C 1
ATOM 1757 O O . GLU A 1 217 ? 32.380 34.169 20.630 1.00 13.54 326 GLU X O 1
ATOM 1763 N N . ASP A 1 218 ? 31.278 32.259 20.117 1.00 11.40 327 ASP X N 1
ATOM 1764 C CA . ASP A 1 218 ? 30.376 32.965 19.178 1.00 12.01 327 ASP X CA 1
ATOM 1765 C C . ASP A 1 218 ? 29.223 33.632 19.909 1.00 11.66 327 ASP X C 1
ATOM 1766 O O . ASP A 1 218 ? 28.695 34.661 19.455 1.00 13.76 327 ASP X O 1
ATOM 1771 N N . TYR A 1 219 ? 28.839 33.053 21.062 1.00 11.64 328 TYR X N 1
ATOM 1772 C CA . TYR A 1 219 ? 27.723 33.527 21.887 1.00 12.07 328 TYR X CA 1
ATOM 1773 C C . TYR A 1 219 ? 28.122 33.509 23.337 1.00 12.02 328 TYR X C 1
ATOM 1774 O O . TYR A 1 219 ? 28.954 32.684 23.755 1.00 12.07 328 TYR X O 1
ATOM 1783 N N . GLU A 1 220 ? 27.473 34.387 24.097 1.00 11.96 329 GLU X N 1
ATOM 1784 C CA A GLU A 1 220 ? 27.540 34.372 25.557 0.50 12.10 329 GLU X CA 1
ATOM 1785 C CA B GLU A 1 220 ? 27.533 34.438 25.584 0.50 12.85 329 GLU X CA 1
ATOM 1786 C C . GLU A 1 220 ? 26.139 34.043 26.085 1.00 12.09 329 GLU X C 1
ATOM 1787 O O . GLU A 1 220 ? 25.150 34.663 25.664 1.00 13.98 329 GLU X O 1
ATOM 1798 N N . SER A 1 221 ? 26.032 33.106 27.029 1.00 10.35 330 SER X N 1
ATOM 1799 C CA . SER A 1 221 ? 24.722 32.779 27.568 1.00 9.92 330 SER X CA 1
ATOM 1800 C C . SER A 1 221 ? 24.741 32.491 29.054 1.00 9.52 330 SER X C 1
ATOM 1801 O O . SER A 1 221 ? 25.645 31.762 29.531 1.00 10.81 330 SER X O 1
ATOM 1804 N N . THR A 1 222 ? 23.695 33.013 29.724 1.00 9.69 331 THR X N 1
ATOM 1805 C CA . THR A 1 222 ? 23.348 32.595 31.088 1.00 10.67 331 THR X CA 1
ATOM 1806 C C . THR A 1 222 ? 21.947 31.994 31.166 1.00 10.19 331 THR X C 1
ATOM 1807 O O . THR A 1 222 ? 21.350 31.930 32.241 1.00 11.65 331 THR X O 1
ATOM 1811 N N . GLU A 1 223 ? 21.449 31.516 30.021 1.00 10.46 332 GLU X N 1
ATOM 1812 C CA . GLU A 1 223 ? 20.074 30.991 29.966 1.00 10.64 332 GLU X CA 1
ATOM 1813 C C . GLU A 1 223 ? 20.114 29.738 29.096 1.00 9.93 332 GLU X C 1
ATOM 1814 O O . GLU A 1 223 ? 19.959 29.799 27.874 1.00 10.71 332 GLU X O 1
ATOM 1820 N N . ILE A 1 224 ? 20.379 28.615 29.760 1.00 9.73 333 ILE X N 1
ATOM 1821 C CA . ILE A 1 224 ? 20.710 27.349 29.088 1.00 10.31 333 ILE X CA 1
ATOM 1822 C C . ILE A 1 224 ? 19.700 26.277 29.507 1.00 10.92 333 ILE X C 1
ATOM 1823 O O . ILE A 1 224 ? 19.415 26.137 30.717 1.00 11.23 333 ILE X O 1
ATOM 1828 N N . LYS A 1 225 ? 19.116 25.536 28.546 1.00 10.71 334 LYS X N 1
ATOM 1829 C CA . LYS A 1 225 ? 18.245 24.410 28.861 1.00 10.49 334 LYS X CA 1
ATOM 1830 C C . LYS A 1 225 ? 18.750 23.219 28.045 1.00 10.15 334 LYS X C 1
ATOM 1831 O O . LYS A 1 225 ? 18.871 23.328 26.812 1.00 11.26 334 LYS X O 1
ATOM 1837 N N . PHE A 1 226 ? 19.018 22.121 28.721 1.00 9.94 335 PHE X N 1
ATOM 1838 C CA . PHE A 1 226 ? 19.314 20.863 28.016 1.00 10.06 335 PHE X CA 1
ATOM 1839 C C . PHE A 1 226 ? 18.114 19.910 28.080 1.00 10.95 335 PHE X C 1
ATOM 1840 O O . PHE A 1 226 ? 17.338 19.902 29.056 1.00 10.93 335 PHE X O 1
ATOM 1848 N N . ILE A 1 227 ? 18.032 19.094 27.029 1.00 11.42 336 ILE X N 1
ATOM 1849 C CA . ILE A 1 227 ? 16.973 18.118 26.900 1.00 11.81 336 ILE X CA 1
ATOM 1850 C C . ILE A 1 227 ? 17.658 16.808 26.537 1.00 11.80 336 ILE X C 1
ATOM 1851 O O . ILE A 1 227 ? 18.328 16.704 25.506 1.00 11.84 336 ILE X O 1
ATOM 1856 N N . MET A 1 228 ? 17.542 15.809 27.402 1.00 11.88 337 MET X N 1
ATOM 1857 C CA . MET A 1 228 ? 18.228 14.545 27.095 1.00 12.01 337 MET X CA 1
ATOM 1858 C C . MET A 1 228 ? 17.544 13.804 25.946 1.00 12.16 337 MET X C 1
ATOM 1859 O O . MET A 1 228 ? 16.323 13.716 25.909 1.00 13.99 337 MET X O 1
ATOM 1864 N N . GLY A 1 229 ? 18.345 13.212 25.069 1.00 12.13 338 GLY X N 1
ATOM 1865 C CA . GLY A 1 229 ? 17.786 12.514 23.919 1.00 14.33 338 GLY X CA 1
ATOM 1866 C C . GLY A 1 229 ? 16.880 11.386 24.366 1.00 18.05 338 GLY X C 1
ATOM 1867 O O . GLY A 1 229 ? 17.229 10.604 25.279 1.00 19.49 338 GLY X O 1
ATOM 1868 N N . GLY A 1 230 ? 15.688 11.346 23.769 1.00 18.74 339 GLY X N 1
ATOM 1869 C CA . GLY A 1 230 ? 14.669 10.344 24.074 1.00 20.04 339 GLY X CA 1
ATOM 1870 C C . GLY A 1 230 ? 13.773 10.721 25.230 1.00 20.60 339 GLY X C 1
ATOM 1871 O O . GLY A 1 230 ? 12.730 10.081 25.435 1.00 21.70 339 GLY X O 1
ATOM 1872 N N . SER A 1 231 ? 14.149 11.757 26.001 1.00 20.40 340 SER X N 1
ATOM 1873 C CA . SER A 1 231 ? 13.377 12.076 27.199 1.00 19.11 340 SER X CA 1
ATOM 1874 C C . SER A 1 231 ? 11.954 12.517 26.893 1.00 20.21 340 SER X C 1
ATOM 1875 O O . SER A 1 231 ? 11.063 12.331 27.720 1.00 21.16 340 SER X O 1
ATOM 1878 N N . ARG A 1 232 ? 11.716 13.068 25.713 1.00 22.05 341 ARG X N 1
ATOM 1879 C CA . ARG A 1 232 ? 10.373 13.627 25.474 1.00 23.07 341 ARG X CA 1
ATOM 1880 C C . ARG A 1 232 ? 9.373 12.628 24.927 1.00 24.09 341 ARG X C 1
ATOM 1881 O O . ARG A 1 232 ? 8.162 12.887 25.017 1.00 26.08 341 ARG X O 1
ATOM 1889 N N . SER A 1 233 ? 9.856 11.477 24.452 1.00 24.01 342 SER X N 1
ATOM 1890 C CA . SER A 1 233 ? 9.025 10.413 23.851 1.00 25.80 342 SER X CA 1
ATOM 1891 C C . SER A 1 233 ? 8.086 9.572 24.766 1.00 26.77 342 SER X C 1
ATOM 1892 O O . SER A 1 233 ? 7.981 9.821 25.960 1.00 31.13 342 SER X O 1
#